Protein AF-A0A2E0QCN6-F1 (afdb_monomer_lite)

pLDDT: mean 72.95, std 20.48, range [31.2, 96.69]

Secondary structure (DSSP, 8-state):
-HHHHHHHHHHHHHHHHHHHHHHHHHHHHHHHHHHHHHHHHHHHHHHHHHHHHHHHHHHHHHHHHHHHHHHHHHHHHHHHHHHHHHHHHHHHHHHHHHHHHHHHHSS------PPPP----------------------THHHHHHHTTS----------TT----HHHHHHHHHHHHHTTS---S-TT--SHHHHHHHHHHHHHH-

Foldseek 3Di:
DVVVVVVVVVVVVVVVVVVVVVVVVVVVVVVVVVVVVVVVVVVVVVVVVVVVVVVVVVVVVVVVCVVVVVVVVVVVVVVVVVVVVVVVVVVVVVVVVVVVVVVVVPDDDPDDDDDDDDDDDDDDDDDDDDDDDDPPPPDPVVVVVVVVPPPPDDDDPDDPPPPPPDVVVVVVVVVCVVCVPPDDPDDPVDPDPVVVVVVVVVVVVVD

Sequence (207 aa):
MDILGLVIDVIIVVMLCWTIYVATKLSRNLEVFNKTKKDLSSLITQISTSVTKANDALTTFKSAVNESGGVLDKRISEAKMLSDELELIYQSSNRVADRLEKLTEGAPRPSSAPRRDANEATKKPETQKKTETKDSGKDVSWIKKKLGKASGGKEAVAGGLFSIRDPEFEQGLKESAENASDSWDGPEDIETDAERALYKALKKRTN

Radius of gyration: 44.9 Å; chains: 1; bounding box: 111×64×122 Å

Structure (mmCIF, N/CA/C/O backbone):
data_AF-A0A2E0QCN6-F1
#
_entry.id   AF-A0A2E0QCN6-F1
#
loop_
_atom_site.group_PDB
_atom_site.id
_atom_site.type_symbol
_atom_site.label_atom_id
_atom_site.label_alt_id
_atom_site.label_comp_id
_atom_site.label_asym_id
_atom_site.label_entity_id
_atom_site.label_seq_id
_atom_site.pdbx_PDB_ins_code
_atom_site.Cartn_x
_atom_site.Cartn_y
_atom_site.Cartn_z
_atom_site.occupancy
_atom_site.B_iso_or_equiv
_atom_site.auth_seq_id
_atom_site.auth_comp_id
_atom_site.auth_asym_id
_atom_site.auth_atom_id
_atom_site.pdbx_PDB_model_num
ATOM 1 N N . MET A 1 1 ? 40.247 -7.548 -63.818 1.00 63.94 1 MET A N 1
ATOM 2 C CA . MET A 1 1 ? 40.767 -7.482 -62.429 1.00 63.94 1 MET A CA 1
ATOM 3 C C . MET A 1 1 ? 39.811 -6.698 -61.518 1.00 63.94 1 MET A C 1
ATOM 5 O O . MET A 1 1 ? 39.989 -6.689 -60.309 1.00 63.94 1 MET A O 1
ATOM 9 N N . ASP A 1 2 ? 38.731 -6.151 -62.081 1.00 83.75 2 ASP A N 1
ATOM 10 C CA . ASP A 1 2 ? 37.817 -5.187 -61.453 1.00 83.75 2 ASP A CA 1
ATOM 11 C C . ASP A 1 2 ? 36.725 -5.845 -60.594 1.00 83.75 2 ASP A C 1
ATOM 13 O O . ASP A 1 2 ? 36.342 -5.314 -59.557 1.00 83.75 2 ASP A O 1
ATOM 17 N N . ILE A 1 3 ? 36.288 -7.058 -60.962 1.00 88.19 3 ILE A N 1
ATOM 18 C CA . ILE A 1 3 ? 35.320 -7.842 -60.174 1.00 88.19 3 ILE A CA 1
ATOM 19 C C . ILE A 1 3 ? 35.855 -8.191 -58.777 1.00 88.19 3 ILE A C 1
ATOM 21 O O . ILE A 1 3 ? 35.096 -8.178 -57.815 1.00 88.19 3 ILE A O 1
ATOM 25 N N . LEU A 1 4 ? 37.157 -8.470 -58.645 1.00 89.94 4 LEU A N 1
ATOM 26 C CA . LEU A 1 4 ? 37.777 -8.793 -57.353 1.00 89.94 4 LEU A CA 1
ATOM 27 C C . LEU A 1 4 ? 37.754 -7.589 -56.401 1.00 89.94 4 LEU A C 1
ATOM 29 O O . LEU A 1 4 ? 37.425 -7.751 -55.229 1.00 89.94 4 LEU A O 1
ATOM 33 N N . GLY A 1 5 ? 38.039 -6.385 -56.910 1.00 92.06 5 GLY A N 1
ATOM 34 C CA . GLY A 1 5 ? 37.954 -5.152 -56.124 1.00 92.06 5 GLY A CA 1
ATOM 35 C C . GLY A 1 5 ? 36.525 -4.847 -55.673 1.00 92.06 5 GLY A C 1
ATOM 36 O O . GLY A 1 5 ? 36.305 -4.535 -54.506 1.00 92.06 5 GLY A O 1
ATOM 37 N N . LEU A 1 6 ? 35.549 -5.029 -56.568 1.00 91.94 6 LEU A N 1
ATOM 38 C CA . LEU A 1 6 ? 34.137 -4.786 -56.264 1.00 91.94 6 LEU A CA 1
ATOM 39 C C . LEU A 1 6 ? 33.589 -5.756 -55.203 1.00 91.94 6 LEU A C 1
ATOM 41 O O . LEU A 1 6 ? 32.828 -5.349 -54.332 1.00 91.94 6 LEU A O 1
ATOM 45 N N . VAL A 1 7 ? 34.010 -7.025 -55.221 1.00 94.94 7 VAL A N 1
ATOM 46 C CA . VAL A 1 7 ? 33.611 -8.007 -54.196 1.00 94.94 7 VAL A CA 1
ATOM 47 C C . VAL A 1 7 ? 34.187 -7.662 -52.818 1.00 94.94 7 VAL A C 1
ATOM 49 O O . VAL A 1 7 ? 33.465 -7.759 -51.825 1.00 94.94 7 VAL A O 1
ATOM 52 N N . ILE A 1 8 ? 35.456 -7.238 -52.742 1.00 94.75 8 ILE A N 1
ATOM 53 C CA . ILE A 1 8 ? 36.070 -6.804 -51.476 1.00 94.75 8 ILE A CA 1
ATOM 54 C C . ILE A 1 8 ? 35.347 -5.574 -50.913 1.00 94.75 8 ILE A C 1
ATOM 56 O O . ILE A 1 8 ? 35.062 -5.538 -49.716 1.00 94.75 8 ILE A O 1
ATOM 60 N N . ASP A 1 9 ? 35.016 -4.600 -51.763 1.00 94.00 9 ASP A N 1
ATOM 61 C CA . ASP A 1 9 ? 34.327 -3.378 -51.338 1.00 94.00 9 ASP A CA 1
ATOM 62 C C . ASP A 1 9 ? 32.935 -3.690 -50.769 1.00 94.00 9 ASP A C 1
ATOM 64 O O . ASP A 1 9 ? 32.597 -3.277 -49.659 1.00 94.00 9 ASP A O 1
ATOM 68 N N . VAL A 1 10 ? 32.169 -4.550 -51.449 1.00 95.69 10 VAL A N 1
ATOM 69 C CA . VAL A 1 10 ? 30.866 -5.022 -50.951 1.00 95.69 10 VAL A CA 1
ATOM 70 C C . VAL A 1 10 ? 31.001 -5.711 -49.589 1.00 95.69 10 VAL A C 1
ATOM 72 O O . VAL A 1 10 ? 30.202 -5.455 -48.688 1.00 95.69 10 VAL A O 1
ATOM 75 N N . ILE A 1 11 ? 32.022 -6.550 -49.399 1.00 96.56 11 ILE A N 1
ATOM 76 C CA . ILE A 1 11 ? 32.281 -7.218 -48.114 1.00 96.56 11 ILE A CA 1
ATOM 77 C C . ILE A 1 11 ? 32.573 -6.214 -46.993 1.00 96.56 11 ILE A C 1
ATOM 79 O O . ILE A 1 11 ? 32.035 -6.357 -45.890 1.00 96.56 11 ILE A O 1
ATOM 83 N N . ILE A 1 12 ? 33.384 -5.188 -47.265 1.00 95.94 12 ILE A N 1
ATOM 84 C CA . ILE A 1 12 ? 33.727 -4.149 -46.286 1.00 95.94 12 ILE A CA 1
ATOM 85 C C . ILE A 1 12 ? 32.481 -3.341 -45.915 1.00 95.94 12 ILE A C 1
ATOM 87 O O . ILE A 1 12 ? 32.221 -3.127 -44.728 1.00 95.94 12 ILE A O 1
ATOM 91 N N . VAL A 1 13 ? 31.673 -2.952 -46.905 1.00 96.62 13 VAL A N 1
ATOM 92 C CA . VAL A 1 13 ? 30.411 -2.233 -46.684 1.00 96.62 13 VAL A CA 1
ATOM 93 C C . VAL A 1 13 ? 29.460 -3.056 -45.812 1.00 96.62 13 VAL A C 1
ATOM 95 O O . VAL A 1 13 ? 28.907 -2.532 -44.843 1.00 96.62 13 VAL A O 1
ATOM 98 N N . VAL A 1 14 ? 29.315 -4.356 -46.083 1.00 96.69 14 VAL A N 1
ATOM 99 C CA . VAL A 1 14 ? 28.456 -5.247 -45.283 1.00 96.69 14 VAL A CA 1
ATOM 100 C C . VAL A 1 14 ? 28.959 -5.369 -43.839 1.00 96.69 14 VAL A C 1
ATOM 102 O O . VAL A 1 14 ? 28.160 -5.239 -42.907 1.00 96.69 14 VAL A O 1
ATOM 105 N N . MET A 1 15 ? 30.266 -5.557 -43.622 1.00 94.69 15 MET A N 1
ATOM 106 C CA . MET A 1 15 ? 30.862 -5.598 -42.274 1.00 94.69 15 MET A CA 1
ATOM 107 C C . MET A 1 15 ? 30.662 -4.286 -41.502 1.00 94.69 15 MET A C 1
ATOM 109 O O . MET A 1 15 ? 30.402 -4.299 -40.292 1.00 94.69 15 MET A O 1
ATOM 113 N N . LEU A 1 16 ? 30.741 -3.146 -42.188 1.00 96.06 16 LEU A N 1
ATOM 114 C CA . LEU A 1 16 ? 30.521 -1.842 -41.573 1.00 96.06 16 LEU A CA 1
ATOM 115 C C . LEU A 1 16 ? 29.054 -1.662 -41.170 1.00 96.06 16 LEU A C 1
ATOM 117 O O . LEU A 1 16 ? 28.766 -1.293 -40.028 1.00 96.06 16 LEU A O 1
ATOM 121 N N . CYS A 1 17 ? 28.124 -1.995 -42.068 1.00 96.50 17 CYS A N 1
ATOM 122 C CA . CYS A 1 17 ? 26.693 -1.977 -41.776 1.00 96.50 17 CYS A CA 1
ATOM 123 C C . CYS A 1 17 ? 26.347 -2.880 -40.585 1.00 96.50 17 CYS A C 1
ATOM 125 O O . CYS A 1 17 ? 25.589 -2.464 -39.707 1.00 96.50 17 CYS A O 1
ATOM 127 N N . TRP A 1 18 ? 26.942 -4.075 -40.507 1.00 96.00 18 TRP A N 1
ATOM 128 C CA . TRP A 1 18 ? 26.760 -4.986 -39.375 1.00 96.00 18 TRP A CA 1
ATOM 129 C C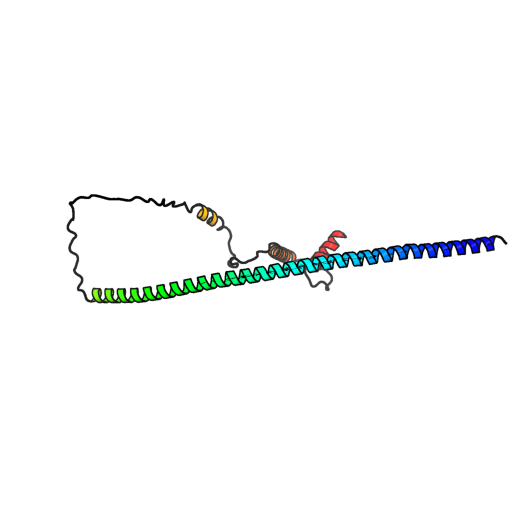 . TRP A 1 18 ? 27.198 -4.354 -38.047 1.00 96.00 18 TRP A C 1
ATOM 131 O O . TRP A 1 18 ? 26.480 -4.408 -37.047 1.00 96.00 18 TRP A O 1
ATOM 141 N N . THR A 1 19 ? 28.353 -3.691 -38.042 1.00 94.56 19 THR A N 1
ATOM 142 C CA . THR A 1 19 ? 28.904 -3.037 -36.847 1.00 94.56 19 THR A CA 1
ATOM 143 C C . THR A 1 19 ? 28.026 -1.873 -36.383 1.00 94.56 19 THR A C 1
ATOM 145 O O . THR A 1 19 ? 27.685 -1.775 -35.201 1.00 94.56 19 THR A O 1
ATOM 148 N N . ILE A 1 20 ? 27.595 -1.020 -37.317 1.00 93.81 20 ILE A N 1
ATOM 149 C CA . ILE A 1 20 ? 26.690 0.105 -37.035 1.00 93.81 20 ILE A CA 1
ATOM 150 C C . ILE A 1 20 ? 25.352 -0.405 -36.484 1.00 93.81 20 ILE A C 1
ATOM 152 O O . ILE A 1 20 ? 24.807 0.150 -35.524 1.00 93.81 20 ILE A O 1
ATOM 156 N N . TYR A 1 21 ? 24.831 -1.497 -37.047 1.00 94.75 21 TYR A N 1
ATOM 157 C CA . TYR A 1 21 ? 23.596 -2.115 -36.577 1.00 94.75 21 TYR A CA 1
ATOM 158 C C . TYR A 1 21 ? 23.697 -2.563 -35.109 1.00 94.75 21 TYR A C 1
ATOM 160 O O . TYR A 1 21 ? 22.817 -2.263 -34.299 1.00 94.75 21 TYR A O 1
ATOM 168 N N . VAL A 1 22 ? 24.793 -3.220 -34.721 1.00 89.44 22 VAL A N 1
ATOM 169 C CA . VAL A 1 22 ? 24.997 -3.649 -33.327 1.00 89.44 22 VAL A CA 1
ATOM 170 C C . VAL A 1 22 ? 25.169 -2.452 -32.386 1.00 89.44 22 VAL A C 1
ATOM 172 O O . VAL A 1 22 ? 24.564 -2.438 -31.311 1.00 89.44 22 VAL A O 1
ATOM 175 N N . ALA A 1 23 ? 25.916 -1.420 -32.793 1.00 89.25 23 ALA A N 1
ATOM 176 C CA . ALA A 1 23 ? 26.122 -0.212 -31.988 1.00 89.25 23 ALA A CA 1
ATOM 177 C C . ALA A 1 23 ? 24.800 0.514 -31.672 1.00 89.25 23 ALA A C 1
ATOM 179 O O . ALA A 1 23 ? 24.545 0.899 -30.527 1.00 89.25 23 ALA A O 1
ATOM 180 N N . THR A 1 24 ? 23.917 0.643 -32.666 1.00 87.06 24 THR A N 1
ATOM 181 C CA . THR A 1 24 ? 22.604 1.285 -32.483 1.00 87.06 24 THR A CA 1
ATOM 182 C C . THR A 1 24 ? 21.657 0.453 -31.612 1.00 87.06 24 THR A C 1
ATOM 184 O O . THR A 1 24 ? 20.952 1.008 -30.764 1.00 87.06 24 THR A O 1
ATOM 187 N N . LYS A 1 25 ? 21.666 -0.881 -31.747 1.00 84.75 25 LYS A N 1
ATOM 188 C CA . LYS A 1 25 ? 20.867 -1.789 -30.904 1.00 84.75 25 LYS A CA 1
ATOM 189 C C . LYS A 1 25 ? 21.321 -1.773 -29.442 1.00 84.75 25 LYS A C 1
ATOM 191 O O . LYS A 1 25 ? 20.486 -1.745 -28.539 1.00 84.75 25 LYS A O 1
ATOM 196 N N . LEU A 1 26 ? 22.631 -1.759 -29.198 1.00 81.38 26 LEU A N 1
ATOM 197 C CA . LEU A 1 26 ? 23.191 -1.776 -27.846 1.00 81.38 26 LEU A CA 1
ATOM 198 C C . LEU A 1 26 ? 22.888 -0.484 -27.076 1.00 81.38 26 LEU A C 1
ATOM 200 O O . LEU A 1 26 ? 22.520 -0.543 -25.903 1.00 81.38 26 LEU A O 1
ATOM 204 N N . SER A 1 27 ? 22.968 0.664 -27.755 1.00 80.50 27 SER A N 1
ATOM 205 C CA . SER A 1 27 ? 22.638 1.969 -27.167 1.00 80.50 27 SER A CA 1
ATOM 206 C C . SER A 1 27 ? 21.193 2.013 -26.643 1.00 80.50 27 SER A C 1
ATOM 208 O O . SER A 1 27 ? 20.941 2.435 -25.514 1.00 80.50 27 SER A O 1
ATOM 210 N N . ARG A 1 28 ? 20.242 1.448 -27.399 1.00 79.38 28 ARG A N 1
ATOM 211 C CA . ARG A 1 28 ? 18.834 1.350 -26.971 1.00 79.38 28 ARG A CA 1
ATOM 212 C C . ARG A 1 28 ? 18.633 0.408 -25.784 1.00 79.38 28 ARG A C 1
ATOM 214 O O . ARG A 1 28 ? 17.836 0.714 -24.902 1.00 79.38 28 ARG A O 1
ATOM 221 N N . ASN A 1 29 ? 19.359 -0.709 -25.728 1.00 79.31 29 ASN A N 1
ATOM 222 C CA . ASN A 1 29 ? 19.234 -1.670 -24.626 1.00 79.31 29 ASN A CA 1
ATOM 223 C C . ASN A 1 29 ? 19.672 -1.074 -23.279 1.00 79.31 29 ASN A C 1
ATOM 225 O O . ASN A 1 29 ? 19.034 -1.332 -22.257 1.00 79.31 29 ASN A O 1
ATOM 229 N N . LEU A 1 30 ? 20.719 -0.243 -23.274 1.00 72.31 30 LEU A N 1
ATOM 230 C CA . LEU A 1 30 ? 21.163 0.464 -22.069 1.00 72.31 30 LEU A CA 1
ATOM 231 C C . LEU A 1 30 ? 20.130 1.494 -21.595 1.00 72.31 30 LEU A C 1
ATOM 233 O O . LEU A 1 30 ? 19.899 1.635 -20.393 1.00 72.31 30 LEU A O 1
ATOM 237 N N . GLU A 1 31 ? 19.469 2.181 -22.526 1.00 77.31 31 GLU A N 1
ATOM 238 C CA . GLU A 1 31 ? 18.439 3.164 -22.193 1.00 77.31 31 GLU A CA 1
ATOM 239 C C . GLU A 1 31 ? 17.179 2.505 -21.611 1.00 77.31 31 GLU A C 1
ATOM 241 O O . GLU A 1 31 ? 16.642 2.975 -20.606 1.00 77.31 31 GLU A O 1
ATOM 246 N N . VAL A 1 32 ? 16.734 1.384 -22.189 1.00 77.81 32 VAL A N 1
ATOM 247 C CA . VAL A 1 32 ? 15.579 0.615 -21.693 1.00 77.81 32 VAL A CA 1
ATOM 248 C C . VAL A 1 32 ? 15.849 0.067 -20.294 1.00 77.81 32 VAL A C 1
ATOM 250 O O . VAL A 1 32 ? 15.022 0.238 -19.402 1.00 77.81 32 VAL A O 1
ATOM 253 N N . PHE A 1 33 ? 17.027 -0.512 -20.061 1.00 74.81 33 PHE A N 1
ATOM 254 C CA . PHE A 1 33 ? 17.379 -1.061 -18.751 1.00 74.81 33 PHE A CA 1
ATOM 255 C C . PHE A 1 33 ? 17.450 0.017 -17.657 1.00 74.81 33 PHE A C 1
ATOM 257 O O . PHE A 1 33 ? 16.994 -0.198 -16.530 1.00 74.81 33 PHE A O 1
ATOM 264 N N . ASN A 1 34 ? 17.958 1.207 -17.989 1.00 82.62 34 ASN A N 1
ATOM 265 C CA . ASN A 1 34 ? 17.959 2.344 -17.068 1.00 82.62 34 ASN A CA 1
ATOM 266 C C . ASN A 1 34 ? 16.544 2.868 -16.779 1.00 82.62 34 ASN A C 1
ATOM 268 O O . ASN A 1 34 ? 16.252 3.210 -15.632 1.00 82.62 34 ASN A O 1
ATOM 272 N N . LYS A 1 35 ? 15.650 2.888 -17.777 1.00 81.94 35 LYS A N 1
ATOM 273 C CA . LYS A 1 35 ? 14.232 3.238 -17.574 1.00 81.94 35 LYS A CA 1
ATOM 274 C C . LYS A 1 35 ? 13.550 2.256 -16.624 1.00 81.94 35 LYS A C 1
ATOM 276 O O . LYS A 1 35 ? 12.948 2.695 -15.650 1.00 81.94 35 LYS A O 1
ATOM 281 N N . THR A 1 36 ? 13.753 0.952 -16.807 1.00 79.94 36 THR A N 1
ATOM 282 C CA . THR A 1 36 ? 13.212 -0.074 -15.900 1.00 79.94 36 THR A CA 1
ATOM 283 C C . THR A 1 36 ? 13.715 0.097 -14.465 1.00 79.94 36 THR A C 1
ATOM 285 O O . THR A 1 36 ? 12.931 0.016 -13.524 1.00 79.94 36 THR A O 1
ATOM 288 N N . LYS A 1 37 ? 15.006 0.397 -14.268 1.00 84.12 37 LYS A N 1
ATOM 289 C CA . LYS A 1 37 ? 15.547 0.693 -12.928 1.00 84.12 37 LYS A CA 1
ATOM 290 C C . LYS A 1 37 ? 14.899 1.922 -12.290 1.00 84.12 37 LYS A C 1
ATOM 292 O O . LYS A 1 37 ? 14.623 1.911 -11.091 1.00 84.12 37 LYS A O 1
ATOM 297 N N . LYS A 1 38 ? 14.653 2.973 -13.076 1.00 89.06 38 LYS A N 1
ATOM 298 C CA . LYS A 1 38 ? 13.989 4.195 -12.607 1.00 89.06 38 LYS A CA 1
ATOM 299 C C . LYS A 1 38 ? 12.533 3.932 -12.212 1.00 89.06 38 LYS A C 1
ATOM 301 O O . LYS A 1 38 ? 12.109 4.394 -11.155 1.00 89.06 38 LYS A O 1
ATOM 306 N N . ASP A 1 39 ? 11.805 3.155 -13.006 1.00 86.44 39 ASP A N 1
ATOM 307 C CA . ASP A 1 39 ? 10.419 2.788 -12.702 1.00 86.44 39 ASP A CA 1
ATOM 308 C C . ASP A 1 39 ? 10.330 1.918 -11.444 1.00 86.44 39 ASP A C 1
ATOM 310 O O . ASP A 1 39 ? 9.521 2.198 -10.562 1.00 86.44 39 ASP A O 1
ATOM 314 N N . LEU A 1 40 ? 11.226 0.938 -11.283 1.00 88.88 40 LEU A N 1
ATOM 315 C CA . LEU A 1 40 ? 11.307 0.139 -10.055 1.00 88.88 40 LEU A CA 1
ATOM 316 C C . LEU A 1 40 ? 11.616 1.003 -8.827 1.00 88.88 40 LEU A C 1
ATOM 318 O O . LEU A 1 40 ? 10.968 0.853 -7.794 1.00 88.88 40 LEU A O 1
ATOM 322 N N . SER A 1 41 ? 12.555 1.947 -8.936 1.00 90.56 41 SER A N 1
ATOM 323 C CA . SER A 1 41 ? 12.836 2.913 -7.865 1.00 90.56 41 SER A CA 1
ATOM 324 C C . SER A 1 41 ? 11.594 3.732 -7.490 1.00 90.56 41 SER A C 1
ATOM 326 O O . SER A 1 41 ? 11.326 3.933 -6.301 1.00 90.56 41 SER A O 1
ATOM 328 N N . SER A 1 42 ? 10.804 4.160 -8.479 1.00 91.56 42 SER A N 1
ATOM 329 C CA . SER A 1 42 ? 9.549 4.877 -8.241 1.00 91.56 42 SER A CA 1
ATOM 330 C C . SER A 1 42 ? 8.525 4.001 -7.515 1.00 91.56 42 SER A C 1
ATOM 332 O O . SER A 1 42 ? 7.970 4.428 -6.502 1.00 91.56 42 SER A O 1
ATOM 334 N N . LEU A 1 43 ? 8.337 2.756 -7.960 1.00 94.06 43 LEU A N 1
ATOM 335 C CA . LEU A 1 43 ? 7.420 1.800 -7.334 1.00 94.06 43 LEU A CA 1
ATOM 336 C C . LEU A 1 43 ? 7.813 1.480 -5.889 1.00 94.06 43 LEU A C 1
ATOM 338 O O . LEU A 1 43 ? 6.955 1.513 -5.010 1.00 94.06 43 LEU A O 1
ATOM 342 N N . ILE A 1 44 ? 9.102 1.248 -5.614 1.00 93.56 44 ILE A N 1
ATOM 343 C CA . ILE A 1 44 ? 9.602 1.037 -4.245 1.00 93.56 44 ILE A CA 1
ATOM 344 C C . ILE A 1 44 ? 9.275 2.245 -3.362 1.00 93.56 44 ILE A C 1
ATOM 346 O O . ILE A 1 44 ? 8.838 2.083 -2.223 1.00 93.56 44 ILE A O 1
ATOM 350 N N . THR A 1 45 ? 9.440 3.458 -3.890 1.00 94.31 45 THR A N 1
ATOM 351 C CA . THR A 1 45 ? 9.160 4.692 -3.143 1.00 94.31 45 THR A CA 1
ATOM 352 C C . THR A 1 45 ? 7.665 4.826 -2.839 1.00 94.31 45 THR A C 1
ATOM 354 O O . THR A 1 45 ? 7.280 5.164 -1.716 1.00 94.31 45 THR A O 1
ATOM 357 N N . GLN A 1 46 ? 6.803 4.505 -3.807 1.00 94.19 46 GLN A N 1
ATOM 358 C CA . GLN A 1 46 ? 5.348 4.503 -3.628 1.00 94.19 46 GLN A CA 1
ATOM 359 C C . GLN A 1 46 ? 4.896 3.437 -2.625 1.00 94.19 46 GLN A C 1
ATOM 361 O O . GLN A 1 46 ? 4.056 3.723 -1.769 1.00 94.19 46 GLN A O 1
ATOM 366 N N . ILE A 1 47 ? 5.481 2.239 -2.680 1.00 93.31 47 ILE A N 1
ATOM 367 C CA . ILE A 1 47 ? 5.216 1.156 -1.728 1.00 93.31 47 ILE A CA 1
ATOM 368 C C . ILE A 1 47 ? 5.651 1.557 -0.328 1.00 93.31 47 ILE A C 1
ATOM 370 O O . ILE A 1 47 ? 4.845 1.462 0.589 1.00 93.31 47 ILE A O 1
ATOM 374 N N . SER A 1 48 ? 6.868 2.073 -0.158 1.00 94.12 48 SER A N 1
ATOM 375 C CA . SER A 1 48 ? 7.344 2.536 1.147 1.00 94.12 48 SER A CA 1
ATOM 376 C C . SER A 1 48 ? 6.409 3.602 1.717 1.00 94.12 48 SER A C 1
ATOM 378 O O . SER A 1 48 ? 5.971 3.488 2.857 1.00 94.12 48 SER A O 1
ATOM 380 N N . THR A 1 49 ? 5.994 4.566 0.893 1.00 94.25 49 THR A N 1
ATOM 381 C CA . THR A 1 49 ? 5.028 5.599 1.297 1.00 94.25 49 THR A CA 1
ATOM 382 C C . THR A 1 49 ? 3.676 5.000 1.697 1.00 94.25 49 THR A C 1
ATOM 384 O O . THR A 1 49 ? 3.072 5.426 2.680 1.00 94.25 49 THR A O 1
ATOM 387 N N . SER A 1 50 ? 3.188 4.010 0.950 1.00 91.94 50 SER A N 1
ATOM 388 C CA . SER A 1 50 ? 1.907 3.342 1.218 1.00 91.94 50 SER A CA 1
ATOM 389 C C . SER A 1 50 ? 1.961 2.493 2.487 1.00 91.94 50 SER A C 1
ATOM 391 O O . SER A 1 50 ? 1.018 2.510 3.270 1.00 91.94 50 SER A O 1
ATOM 393 N N . VAL A 1 51 ? 3.083 1.814 2.735 1.00 94.62 51 VAL A N 1
ATOM 394 C CA . VAL A 1 51 ? 3.331 1.042 3.958 1.00 94.62 51 VAL A CA 1
ATOM 395 C C . VAL A 1 51 ? 3.401 1.963 5.172 1.00 94.62 51 VAL A C 1
ATOM 397 O O . VAL A 1 51 ? 2.778 1.661 6.185 1.00 94.62 51 VAL A O 1
ATOM 400 N N . THR A 1 52 ? 4.078 3.110 5.074 1.00 94.94 52 THR A N 1
ATOM 401 C CA . THR A 1 52 ? 4.099 4.104 6.159 1.00 94.94 52 THR A CA 1
ATOM 402 C C . THR A 1 52 ? 2.689 4.595 6.478 1.00 94.94 52 THR A C 1
ATOM 404 O O . THR A 1 52 ? 2.276 4.548 7.632 1.00 94.94 52 THR A O 1
ATOM 407 N N . LYS A 1 53 ? 1.898 4.949 5.455 1.00 93.50 53 LYS A N 1
ATOM 408 C CA . LYS A 1 53 ? 0.486 5.332 5.638 1.00 93.50 53 LYS A CA 1
ATOM 409 C C . LYS A 1 53 ? -0.355 4.215 6.257 1.00 93.50 53 LYS A C 1
ATOM 411 O O . LYS A 1 53 ? -1.223 4.498 7.075 1.00 93.50 53 LYS A O 1
ATOM 416 N N . ALA A 1 54 ? -0.117 2.961 5.879 1.00 94.44 54 ALA A N 1
ATOM 417 C CA . ALA A 1 54 ? -0.808 1.815 6.463 1.00 94.44 54 ALA A CA 1
ATOM 418 C C . ALA A 1 54 ? -0.430 1.615 7.940 1.00 94.44 54 ALA A C 1
ATOM 420 O O . ALA A 1 54 ? -1.306 1.336 8.754 1.00 94.44 54 ALA A O 1
ATOM 421 N N . ASN A 1 55 ? 0.839 1.814 8.305 1.00 94.50 55 ASN A N 1
ATOM 422 C CA . ASN A 1 55 ? 1.279 1.802 9.702 1.00 94.50 55 ASN A CA 1
ATOM 423 C C . ASN A 1 55 ? 0.628 2.934 10.510 1.00 94.50 55 ASN A C 1
ATOM 425 O O . ASN A 1 55 ? 0.141 2.697 11.615 1.00 94.50 55 ASN A O 1
ATOM 429 N N . ASP A 1 56 ? 0.537 4.140 9.953 1.00 94.69 56 ASP A N 1
ATOM 430 C CA . ASP A 1 56 ? -0.157 5.262 10.596 1.00 94.69 56 ASP A CA 1
ATOM 431 C C . ASP A 1 56 ? -1.663 4.979 10.756 1.00 94.69 56 ASP A C 1
ATOM 433 O O . ASP A 1 56 ? -2.253 5.211 11.814 1.00 94.69 56 ASP A O 1
ATOM 437 N N . ALA A 1 57 ? -2.301 4.388 9.744 1.00 93.06 57 ALA A N 1
ATOM 438 C CA . ALA A 1 57 ? -3.690 3.942 9.831 1.00 93.06 57 ALA A CA 1
ATOM 439 C C . ALA A 1 57 ? -3.876 2.842 10.893 1.00 93.06 57 ALA A C 1
ATOM 441 O O . ALA A 1 57 ? -4.857 2.849 11.630 1.00 93.06 57 ALA A O 1
ATOM 442 N N . LEU A 1 58 ? -2.923 1.916 11.024 1.00 94.25 58 LEU A N 1
ATOM 443 C CA . LEU A 1 58 ? -2.979 0.852 12.024 1.00 94.25 58 LEU A CA 1
ATOM 444 C C . LEU A 1 58 ? -2.783 1.391 13.444 1.00 94.25 58 LEU A C 1
ATOM 446 O O . LEU A 1 58 ? -3.471 0.955 14.365 1.00 94.25 58 LEU A O 1
ATOM 450 N N . THR A 1 59 ? -1.870 2.344 13.638 1.00 95.19 59 THR A N 1
ATOM 451 C CA . THR A 1 59 ? -1.657 2.974 14.951 1.00 95.19 59 THR A CA 1
ATOM 452 C C . THR A 1 59 ? -2.874 3.791 15.372 1.00 95.19 59 THR A C 1
ATOM 454 O O . THR A 1 59 ? -3.334 3.652 16.504 1.00 95.19 59 THR A O 1
ATOM 457 N N . THR A 1 60 ? -3.458 4.571 14.460 1.00 92.88 60 THR A N 1
ATOM 458 C CA . THR A 1 60 ? -4.702 5.312 14.720 1.00 92.88 60 THR A CA 1
ATOM 459 C C . THR A 1 60 ? -5.885 4.379 14.963 1.00 92.88 60 THR A C 1
ATOM 461 O O . THR A 1 60 ? -6.625 4.588 15.922 1.00 92.88 60 THR A O 1
ATOM 464 N N . PHE A 1 61 ? -6.025 3.303 14.185 1.00 93.12 61 PHE A N 1
ATOM 465 C CA . PHE A 1 61 ? -7.041 2.274 14.407 1.00 93.12 61 PHE A CA 1
ATOM 466 C C . PHE A 1 61 ? -6.877 1.602 15.771 1.00 93.12 61 PHE A C 1
ATOM 468 O O . PHE A 1 61 ? -7.845 1.483 16.516 1.00 93.12 61 PHE A O 1
ATOM 475 N N . LYS A 1 62 ? -5.652 1.221 16.149 1.00 95.00 62 LYS A N 1
ATOM 476 C CA . LYS A 1 62 ? -5.372 0.620 17.458 1.00 95.00 62 LYS A CA 1
ATOM 477 C C . LYS A 1 62 ? -5.716 1.575 18.601 1.00 95.00 62 LYS A C 1
ATOM 479 O O . LYS A 1 62 ? -6.318 1.142 19.580 1.00 95.00 62 LYS A O 1
ATOM 484 N N . SER A 1 63 ? -5.378 2.856 18.473 1.00 92.12 63 SER A N 1
ATOM 485 C CA . SER A 1 63 ? -5.748 3.883 19.453 1.00 92.12 63 SER A CA 1
ATOM 486 C C . SER A 1 63 ? -7.265 4.055 19.546 1.00 92.12 63 SER A C 1
ATOM 488 O O . SER A 1 63 ? -7.808 4.025 20.646 1.00 92.12 63 SER A O 1
ATOM 490 N N . ALA A 1 64 ? -7.963 4.133 18.409 1.00 90.12 64 ALA A N 1
ATOM 491 C CA . ALA A 1 64 ? -9.420 4.249 18.361 1.00 90.12 64 ALA A CA 1
ATOM 492 C C . ALA A 1 64 ? -10.128 3.017 18.946 1.00 90.12 64 ALA A C 1
ATOM 494 O O . ALA A 1 64 ? -11.125 3.161 19.653 1.00 90.12 64 ALA A O 1
ATOM 495 N N . VAL A 1 65 ? -9.609 1.811 18.693 1.00 91.31 65 VAL A N 1
ATOM 496 C CA . VAL A 1 65 ? -10.106 0.559 19.285 1.00 91.31 65 VAL A CA 1
ATOM 497 C C . VAL A 1 65 ? -9.857 0.532 20.787 1.00 91.31 65 VAL A C 1
ATOM 499 O O . VAL A 1 65 ? -10.753 0.145 21.528 1.00 91.31 65 VAL A O 1
ATOM 502 N N . ASN A 1 66 ? -8.684 0.956 21.256 1.00 92.44 66 ASN A N 1
ATOM 503 C CA . ASN A 1 66 ? -8.385 0.988 22.686 1.00 92.44 66 ASN A CA 1
ATOM 504 C C . ASN A 1 66 ? -9.275 1.997 23.427 1.00 92.44 66 ASN A C 1
ATOM 506 O O . ASN A 1 66 ? -9.803 1.698 24.495 1.00 92.44 66 ASN A O 1
ATOM 510 N N . GLU A 1 67 ? -9.497 3.170 22.835 1.00 90.75 67 GLU A N 1
ATOM 511 C CA . GLU A 1 67 ? -10.389 4.186 23.390 1.00 90.75 67 GLU A CA 1
ATOM 512 C C . GLU A 1 67 ? -11.853 3.734 23.365 1.00 90.75 67 GLU A C 1
ATOM 514 O O . GLU A 1 67 ? -12.539 3.792 24.385 1.00 90.75 67 GLU A O 1
ATOM 519 N N . SER A 1 68 ? -12.317 3.182 22.241 1.00 85.44 68 SER A N 1
ATOM 520 C CA . SER A 1 68 ? -13.672 2.627 22.128 1.00 85.44 68 SER A CA 1
ATOM 521 C C . SER A 1 68 ? -13.883 1.442 23.071 1.00 85.44 68 SER A C 1
ATOM 523 O O . SER A 1 68 ? -14.946 1.326 23.675 1.00 85.44 68 SER A O 1
ATOM 525 N N . GLY A 1 69 ? -12.870 0.589 23.238 1.00 88.06 69 GLY A N 1
ATOM 526 C CA . GLY A 1 69 ? -12.872 -0.526 24.180 1.00 88.06 69 GLY A CA 1
ATOM 527 C C . GLY A 1 69 ? -12.983 -0.049 25.624 1.00 88.06 69 GLY A C 1
ATOM 528 O O . GLY A 1 69 ? -13.822 -0.557 26.361 1.00 88.06 69 GLY A O 1
ATOM 529 N N . GLY A 1 70 ? -12.226 0.984 26.008 1.00 88.12 70 GLY A N 1
ATOM 530 C CA . GLY A 1 70 ? -12.326 1.596 27.336 1.00 88.12 70 GLY A CA 1
ATOM 531 C C . GLY A 1 70 ? -13.689 2.245 27.600 1.00 88.12 70 GLY A C 1
ATOM 532 O O . GLY A 1 70 ? -14.252 2.093 28.684 1.00 88.12 70 GLY A O 1
ATOM 533 N N . VAL A 1 71 ? -14.267 2.927 26.604 1.00 87.81 71 VAL A N 1
ATOM 534 C CA . VAL A 1 71 ? -15.626 3.486 26.714 1.00 87.81 71 VAL A CA 1
ATOM 535 C C . VAL A 1 71 ? -16.660 2.372 26.860 1.00 87.81 71 VAL A C 1
ATOM 537 O O . VAL A 1 71 ? -17.550 2.479 27.704 1.00 87.81 71 VAL A O 1
ATOM 540 N N . LEU A 1 72 ? -16.552 1.302 26.072 1.00 88.38 72 LEU A N 1
ATOM 541 C CA . LEU A 1 72 ? -17.491 0.186 26.122 1.00 88.38 72 LEU A CA 1
ATOM 542 C C . LEU A 1 72 ? -17.399 -0.569 27.453 1.00 88.38 72 LEU A C 1
ATOM 544 O O . LEU A 1 72 ? -18.433 -0.859 28.046 1.00 88.38 72 LEU A O 1
ATOM 548 N N . ASP A 1 73 ? -16.190 -0.808 27.961 1.00 90.56 73 ASP A N 1
ATOM 549 C CA . ASP A 1 73 ? -15.963 -1.425 29.272 1.00 90.56 73 ASP A CA 1
ATOM 550 C C . ASP A 1 73 ? -16.579 -0.587 30.401 1.00 90.56 73 ASP A C 1
ATOM 552 O O . ASP A 1 73 ? -17.304 -1.105 31.252 1.00 90.56 73 ASP A O 1
ATOM 556 N N . LYS A 1 74 ? -16.426 0.742 30.337 1.00 91.31 74 LYS A N 1
ATOM 557 C CA . LYS A 1 74 ? -17.085 1.658 31.274 1.00 91.31 74 LYS A CA 1
ATOM 558 C C . LYS A 1 74 ? -18.611 1.558 31.202 1.00 91.31 74 LYS A C 1
ATOM 560 O O . LYS A 1 74 ? -19.261 1.506 32.242 1.00 91.31 74 LYS A O 1
ATOM 565 N N . ARG A 1 75 ? -19.191 1.489 29.998 1.00 90.12 75 ARG A N 1
ATOM 566 C CA . ARG A 1 75 ? -20.645 1.305 29.817 1.00 90.12 75 ARG A CA 1
ATOM 567 C C . ARG A 1 75 ? -21.129 -0.048 30.328 1.00 90.12 75 ARG A C 1
ATOM 569 O O . ARG A 1 75 ? -22.205 -0.116 30.912 1.00 90.12 75 ARG A O 1
ATOM 576 N N . ILE A 1 76 ? -20.350 -1.108 30.132 1.00 93.44 76 ILE A N 1
ATOM 577 C CA . ILE A 1 76 ? -20.650 -2.450 30.646 1.00 93.44 76 ILE A CA 1
ATOM 578 C C . ILE A 1 76 ? -20.603 -2.455 32.175 1.00 93.44 76 ILE A C 1
ATOM 580 O O . ILE A 1 76 ? -21.486 -3.028 32.808 1.00 93.44 76 ILE A O 1
ATOM 584 N N . SER A 1 77 ? -19.612 -1.791 32.769 1.00 92.69 77 SER A N 1
ATOM 585 C CA . SER A 1 77 ? -19.503 -1.620 34.219 1.00 92.69 77 SER A CA 1
ATOM 586 C C . SER A 1 77 ? -20.688 -0.833 34.790 1.00 92.69 77 SER A C 1
ATOM 588 O O . SER A 1 77 ? -21.327 -1.298 35.732 1.00 92.69 77 SER A O 1
ATOM 590 N N . GLU A 1 78 ? -21.060 0.294 34.168 1.00 91.62 78 GLU A N 1
ATOM 591 C CA . GLU A 1 78 ? -22.259 1.069 34.528 1.00 91.62 78 GLU A CA 1
ATOM 592 C C . GLU A 1 78 ? -23.531 0.209 34.435 1.00 91.62 78 GLU A C 1
ATOM 594 O O . GLU A 1 78 ? -24.331 0.183 35.367 1.00 91.62 78 GLU A O 1
ATOM 599 N N . ALA A 1 79 ? -23.704 -0.549 33.348 1.00 93.00 79 ALA A N 1
ATOM 600 C CA . ALA A 1 79 ? -24.855 -1.431 33.169 1.00 93.00 79 ALA A CA 1
ATOM 601 C C . ALA A 1 79 ? -24.908 -2.560 34.211 1.00 93.00 79 ALA A C 1
ATOM 603 O O . ALA A 1 79 ? -25.993 -2.885 34.693 1.00 93.00 79 ALA A O 1
ATOM 604 N N . LYS A 1 80 ? -23.760 -3.142 34.586 1.00 93.38 80 LYS A N 1
ATOM 605 C CA . LYS A 1 80 ? -23.676 -4.136 35.669 1.00 93.38 80 LYS A CA 1
ATOM 606 C C . LYS A 1 80 ? -24.055 -3.533 37.016 1.00 93.38 80 LYS A C 1
ATOM 608 O O . LYS A 1 80 ? -24.909 -4.093 37.685 1.00 93.38 80 LYS A O 1
ATOM 613 N N . MET A 1 81 ? -23.507 -2.368 37.357 1.00 94.12 81 MET A N 1
ATOM 614 C CA . MET A 1 81 ? -23.864 -1.633 38.578 1.00 94.12 81 MET A CA 1
ATOM 615 C C . MET A 1 81 ? -25.371 -1.372 38.670 1.00 94.12 81 MET A C 1
ATOM 617 O O . MET A 1 81 ? -25.987 -1.666 39.690 1.00 94.12 81 MET A O 1
ATOM 621 N N . LEU A 1 82 ? -25.982 -0.883 37.586 1.00 92.25 82 LEU A N 1
ATOM 622 C CA . LEU A 1 82 ? -27.432 -0.677 37.534 1.00 92.25 82 LEU A CA 1
ATOM 623 C C . LEU A 1 82 ? -28.208 -1.994 37.658 1.00 92.25 82 LEU A C 1
ATOM 625 O O . LEU A 1 82 ? -29.264 -2.020 38.282 1.00 92.25 82 LEU A O 1
ATOM 629 N N . SER A 1 83 ? -27.710 -3.079 37.063 1.00 92.94 83 SER A N 1
ATOM 630 C CA . SER A 1 83 ? -28.349 -4.398 37.152 1.00 92.94 83 SER A CA 1
ATOM 631 C C . SER A 1 83 ? -28.329 -4.933 38.586 1.00 92.94 83 SER A C 1
ATOM 633 O O . SER A 1 83 ? -29.363 -5.391 39.070 1.00 92.94 83 SER A O 1
ATOM 635 N N . ASP A 1 84 ? -27.198 -4.802 39.281 1.00 94.06 84 ASP A N 1
ATOM 636 C CA . ASP A 1 84 ? -27.049 -5.195 40.687 1.00 94.06 84 ASP A CA 1
ATOM 637 C C . ASP A 1 84 ? -27.972 -4.363 41.596 1.00 94.06 84 ASP A C 1
ATOM 639 O O . ASP A 1 84 ? -28.604 -4.887 42.517 1.00 94.06 84 ASP A O 1
ATOM 643 N N . GLU A 1 85 ? -28.108 -3.061 41.321 1.00 93.06 85 GLU A N 1
ATOM 644 C CA . GLU A 1 85 ? -29.030 -2.190 42.054 1.00 93.06 85 GLU A CA 1
ATOM 645 C C . GLU A 1 85 ? -30.498 -2.569 41.802 1.00 93.06 85 GLU A C 1
ATOM 647 O O . GLU A 1 85 ? -31.290 -2.633 42.747 1.00 93.06 85 GLU A O 1
ATOM 652 N N . LEU A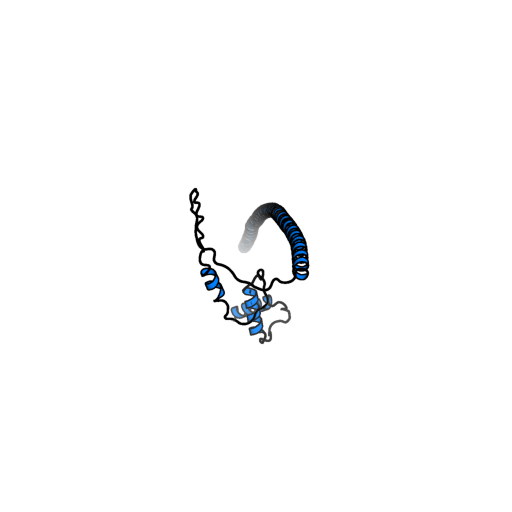 1 86 ? -30.867 -2.893 40.556 1.00 94.81 86 LEU A N 1
ATOM 653 C CA . LEU A 1 86 ? -32.202 -3.409 40.240 1.00 94.81 86 LEU A CA 1
ATOM 654 C C . LEU A 1 8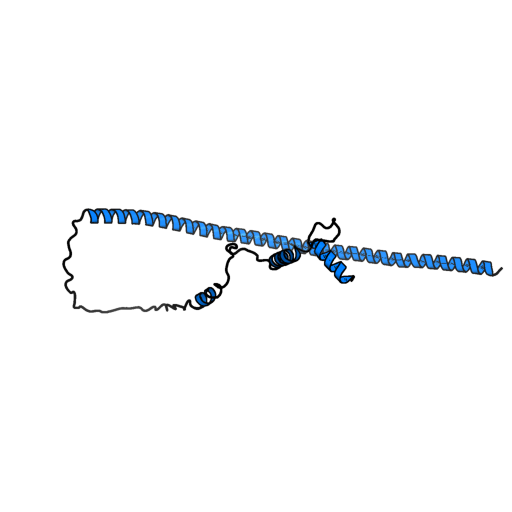6 ? -32.493 -4.726 40.970 1.00 94.81 86 LEU A C 1
ATOM 656 O O . LEU A 1 86 ? -33.607 -4.905 41.468 1.00 94.81 86 LEU A O 1
ATOM 660 N N . GLU A 1 87 ? -31.519 -5.633 41.067 1.00 94.19 87 GLU A N 1
ATOM 661 C CA . GLU A 1 87 ? -31.673 -6.888 41.810 1.00 94.19 87 GLU A CA 1
ATOM 662 C C . GLU A 1 87 ? -31.896 -6.630 43.308 1.00 94.19 87 GLU A C 1
ATOM 664 O O . GLU A 1 87 ? -32.783 -7.230 43.927 1.00 94.19 87 GLU A O 1
ATOM 669 N N . LEU A 1 88 ? -31.165 -5.676 43.888 1.00 93.75 88 LEU A N 1
ATOM 670 C CA . LEU A 1 88 ? -31.343 -5.269 45.282 1.00 93.75 88 LEU A CA 1
ATOM 671 C C . LEU A 1 88 ? -32.729 -4.653 45.524 1.00 93.75 88 LEU A C 1
ATOM 673 O O . LEU A 1 88 ? -33.402 -5.005 46.502 1.00 93.75 88 LEU A O 1
ATOM 677 N N . ILE A 1 89 ? -33.188 -3.773 44.627 1.00 92.44 89 ILE A N 1
ATOM 678 C CA . ILE A 1 89 ? -34.535 -3.190 44.693 1.00 92.44 89 ILE A CA 1
ATOM 679 C C . ILE A 1 89 ? -35.585 -4.297 44.601 1.00 92.44 89 ILE A C 1
ATOM 681 O O . ILE A 1 89 ? -36.507 -4.313 45.419 1.00 92.44 89 ILE A O 1
ATOM 685 N N . TYR A 1 90 ? -35.426 -5.254 43.685 1.00 92.81 90 TYR A N 1
ATOM 686 C CA . TYR A 1 90 ? -36.341 -6.384 43.534 1.00 92.81 90 TYR A CA 1
ATOM 687 C C . TYR A 1 90 ? -36.435 -7.221 44.815 1.00 92.81 90 TYR A C 1
ATOM 689 O O . TYR A 1 90 ? -37.536 -7.465 45.311 1.00 92.81 90 TYR A O 1
ATOM 697 N N . GLN A 1 91 ? -35.300 -7.580 45.424 1.00 92.62 91 GLN A N 1
ATOM 698 C CA . GLN A 1 91 ? -35.293 -8.310 46.697 1.00 92.62 91 GLN A CA 1
ATOM 699 C C . GLN A 1 91 ? -35.964 -7.516 47.827 1.00 92.62 91 GLN A C 1
ATOM 701 O O . GLN A 1 91 ? -36.696 -8.086 48.640 1.00 92.62 91 GLN A O 1
ATOM 706 N N . SER A 1 92 ? -35.736 -6.201 47.897 1.00 89.31 92 SER A N 1
ATOM 707 C CA . SER A 1 92 ? -36.374 -5.347 48.907 1.00 89.31 92 SER A CA 1
ATOM 708 C C . SER A 1 92 ? -37.887 -5.227 48.689 1.00 89.31 92 SER A C 1
ATOM 710 O O . SER A 1 92 ? -38.652 -5.300 49.650 1.00 89.31 92 SER A O 1
ATOM 712 N N . SER A 1 93 ? -38.319 -5.128 47.429 1.00 90.06 93 SER A N 1
ATOM 713 C CA . SER A 1 93 ? -39.723 -5.056 47.034 1.00 90.06 93 SER A CA 1
ATOM 714 C C . SER A 1 93 ? -40.447 -6.360 47.349 1.00 90.06 93 SER A C 1
ATOM 716 O O . SER A 1 93 ? -41.502 -6.314 47.980 1.00 90.06 93 SER A O 1
ATOM 718 N N . ASN A 1 94 ? -39.844 -7.513 47.034 1.00 91.81 94 ASN A N 1
ATOM 719 C CA . ASN A 1 94 ? -40.416 -8.814 47.373 1.00 91.81 94 ASN A CA 1
ATOM 720 C C . ASN A 1 94 ? -40.604 -8.958 48.886 1.00 91.81 94 ASN A C 1
ATOM 722 O O . ASN A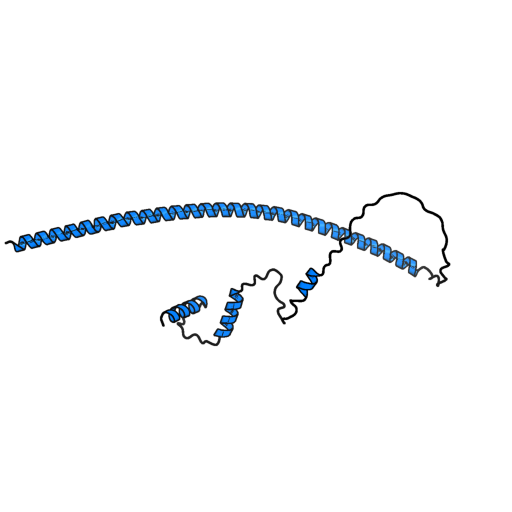 1 94 ? -41.683 -9.308 49.339 1.00 91.81 94 ASN A O 1
ATOM 726 N N . ARG A 1 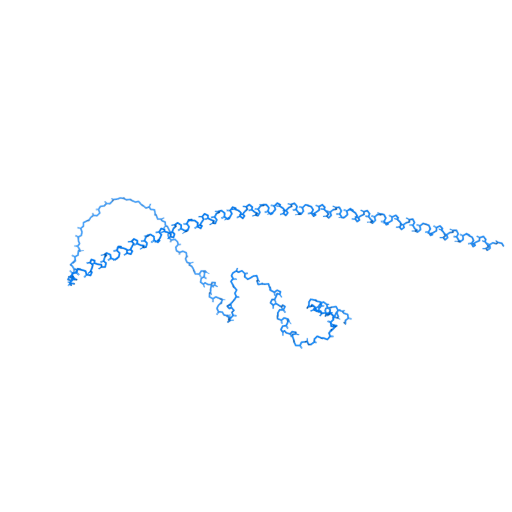95 ? -39.609 -8.563 49.694 1.00 90.12 95 ARG A N 1
ATOM 727 C CA . ARG A 1 95 ? -39.728 -8.586 51.165 1.00 90.12 95 ARG A CA 1
ATOM 728 C C . ARG A 1 95 ? -40.846 -7.687 51.696 1.00 90.12 95 ARG A C 1
ATOM 730 O O . ARG A 1 95 ? -41.427 -7.991 52.738 1.00 90.12 95 ARG A O 1
ATOM 737 N N . VAL A 1 96 ? -41.113 -6.554 51.045 1.00 87.88 96 VAL A N 1
ATOM 738 C CA . VAL A 1 96 ? -42.223 -5.658 51.409 1.00 87.88 96 VAL A CA 1
ATOM 739 C C . VAL A 1 96 ? -43.562 -6.271 50.995 1.00 87.88 96 VAL A C 1
ATOM 741 O O . VAL A 1 96 ? -44.496 -6.251 51.796 1.00 87.88 96 VAL A O 1
ATOM 744 N N . ALA A 1 97 ? -43.640 -6.864 49.802 1.00 91.31 97 ALA A N 1
ATOM 745 C CA . ALA A 1 97 ? -44.814 -7.586 49.323 1.00 91.31 97 ALA A CA 1
ATOM 746 C C . ALA A 1 97 ? -45.159 -8.780 50.230 1.00 91.31 97 ALA A C 1
ATOM 748 O O . ALA A 1 97 ? -46.293 -8.859 50.692 1.00 91.31 97 ALA A O 1
ATOM 749 N N . ASP A 1 98 ? -44.176 -9.607 50.603 1.00 89.62 98 ASP A N 1
ATOM 750 C CA . ASP A 1 98 ? -44.350 -10.749 51.516 1.00 89.62 98 ASP A CA 1
ATOM 751 C C . ASP A 1 98 ? -44.921 -10.303 52.876 1.00 89.62 98 ASP A C 1
ATOM 753 O O . ASP A 1 98 ? -45.752 -10.971 53.493 1.00 89.62 98 ASP A O 1
ATOM 757 N N . ARG A 1 99 ? -44.490 -9.135 53.375 1.00 87.12 99 ARG A N 1
ATOM 758 C CA . ARG A 1 99 ? -45.015 -8.558 54.625 1.00 87.12 99 ARG A CA 1
ATOM 759 C C . ARG A 1 99 ? -46.445 -8.047 54.466 1.00 87.12 99 ARG A C 1
ATOM 761 O O . ARG A 1 99 ? -47.245 -8.237 55.378 1.00 87.12 99 ARG A O 1
ATOM 768 N N . LEU A 1 100 ? -46.761 -7.401 53.344 1.00 86.44 100 LEU A N 1
ATOM 769 C CA . LEU A 1 100 ? -48.117 -6.952 53.009 1.00 86.44 100 LEU A CA 1
ATOM 770 C C . LEU A 1 100 ? -49.079 -8.134 52.865 1.00 86.44 100 LEU A C 1
ATOM 772 O O . LEU A 1 100 ? -50.173 -8.083 53.423 1.00 86.44 100 LEU A O 1
ATOM 776 N N . GLU A 1 101 ? -48.666 -9.204 52.186 1.00 84.06 101 GLU A N 1
ATOM 777 C CA . GLU A 1 101 ? -49.427 -10.452 52.073 1.00 84.06 101 GLU A CA 1
ATOM 778 C C . GLU A 1 101 ? -49.726 -11.019 53.460 1.00 84.06 101 GLU A C 1
ATOM 780 O O . GLU A 1 101 ? -50.889 -11.193 53.819 1.00 84.06 101 GLU A O 1
ATOM 785 N N . LYS A 1 102 ? -48.702 -11.152 54.308 1.00 86.25 102 LYS A N 1
ATOM 786 C CA . LYS A 1 102 ? -48.846 -11.696 55.665 1.00 86.25 102 LYS A CA 1
ATOM 787 C C . LYS A 1 102 ? -49.733 -10.845 56.585 1.00 86.25 102 LYS A C 1
ATOM 789 O O . LYS A 1 102 ? -50.452 -11.388 57.422 1.00 86.25 102 LYS A O 1
ATOM 794 N N . LEU A 1 103 ? -49.704 -9.517 56.443 1.00 84.75 103 LEU A N 1
ATOM 795 C CA . LEU A 1 103 ? -50.595 -8.602 57.174 1.00 84.75 103 LEU A CA 1
ATOM 796 C C . LEU A 1 103 ? -52.041 -8.672 56.666 1.00 84.75 103 LEU A C 1
ATOM 798 O O . LEU A 1 103 ? -52.970 -8.532 57.458 1.00 84.75 103 LEU A O 1
ATOM 802 N N . THR A 1 104 ? -52.236 -8.888 55.365 1.00 77.38 104 THR A N 1
ATOM 803 C CA . THR A 1 104 ? -53.567 -8.948 54.739 1.00 77.38 104 THR A CA 1
ATOM 804 C C . THR A 1 104 ? -54.230 -10.309 54.947 1.00 77.38 104 THR A C 1
ATOM 806 O O . THR A 1 104 ? -55.441 -10.373 55.130 1.00 77.38 104 THR A O 1
ATOM 809 N N . GLU A 1 105 ? -53.452 -11.391 54.975 1.00 74.06 105 GLU A N 1
ATOM 810 C CA . GLU A 1 105 ? -53.934 -12.747 55.259 1.00 74.06 105 GLU A CA 1
ATOM 811 C C . GLU A 1 105 ? -54.296 -12.934 56.743 1.00 74.06 105 GLU A C 1
ATOM 813 O O . GLU A 1 105 ? -55.227 -13.667 57.071 1.00 74.06 105 GLU A O 1
ATOM 818 N N . GLY A 1 106 ? -53.627 -12.206 57.646 1.00 63.50 106 GLY A N 1
ATOM 819 C CA . GLY A 1 106 ? -53.960 -12.165 59.075 1.00 63.50 106 GLY A CA 1
ATOM 820 C C . GLY A 1 106 ? -55.061 -11.167 59.465 1.00 63.50 106 GLY A C 1
ATOM 821 O O . GLY A 1 106 ? -55.549 -11.218 60.595 1.00 63.50 106 GLY A O 1
ATOM 822 N N . ALA A 1 107 ? -55.464 -10.258 58.572 1.00 57.94 107 ALA A N 1
ATOM 823 C CA . ALA A 1 107 ? -56.515 -9.278 58.839 1.00 57.94 107 ALA A CA 1
ATOM 824 C C . ALA A 1 107 ? -57.892 -9.827 58.410 1.00 57.94 107 ALA A C 1
ATOM 826 O O . ALA A 1 107 ? -58.081 -10.158 57.236 1.00 57.94 107 ALA A O 1
ATOM 827 N N . PRO A 1 108 ? -58.901 -9.886 59.302 1.00 51.81 108 PRO A N 1
ATOM 828 C CA . PRO A 1 108 ? -60.259 -10.227 58.898 1.00 51.81 108 PRO A CA 1
ATOM 829 C C . PRO A 1 108 ? -60.739 -9.164 57.909 1.00 51.81 108 PRO A C 1
ATOM 831 O O . PRO A 1 108 ? -60.789 -7.984 58.254 1.00 51.81 108 PRO A O 1
ATOM 834 N N . ARG A 1 109 ? -61.072 -9.570 56.679 1.00 54.91 109 ARG A N 1
ATOM 835 C CA . ARG A 1 109 ? -61.629 -8.689 55.642 1.00 54.91 109 ARG A CA 1
ATOM 836 C C . ARG A 1 109 ? -62.796 -7.873 56.227 1.00 54.91 109 ARG A C 1
ATOM 838 O O . ARG A 1 109 ? -63.830 -8.478 56.520 1.00 54.91 109 ARG A O 1
ATOM 845 N N . PRO A 1 110 ? -62.712 -6.535 56.364 1.00 51.47 110 PRO A N 1
ATOM 846 C CA . PRO A 1 110 ? -63.907 -5.751 56.617 1.00 51.47 110 PRO A CA 1
ATOM 847 C C . PRO A 1 110 ? -64.730 -5.768 55.328 1.00 51.47 110 PRO A C 1
ATOM 849 O O . PRO A 1 110 ? -64.315 -5.239 54.294 1.00 51.47 110 PRO A O 1
ATOM 852 N N . SER A 1 111 ? -65.881 -6.440 55.364 1.00 47.38 111 SER A N 1
ATOM 853 C CA . SER A 1 111 ? -66.826 -6.410 54.256 1.00 47.38 111 SER A CA 1
ATOM 854 C C . SER A 1 111 ? -67.266 -4.968 54.016 1.00 47.38 111 SER A C 1
ATOM 856 O O . SER A 1 111 ? -67.757 -4.306 54.927 1.00 47.38 111 SER A O 1
ATOM 858 N N . SER A 1 112 ? -67.076 -4.516 52.780 1.00 59.06 112 SER A N 1
ATOM 859 C CA . SER A 1 112 ? -67.882 -3.523 52.066 1.00 59.06 112 SER A CA 1
ATOM 860 C C . SER A 1 112 ? -68.961 -2.786 52.880 1.00 59.06 112 SER A C 1
ATOM 862 O O . SER A 1 112 ? -70.024 -3.341 53.158 1.00 59.06 112 SER A O 1
ATOM 864 N N . ALA A 1 113 ? -68.736 -1.497 53.137 1.00 52.88 113 ALA A N 1
ATOM 865 C CA . ALA A 1 113 ? -69.783 -0.515 53.426 1.00 52.88 113 ALA A CA 1
ATOM 866 C C . ALA A 1 113 ? -69.323 0.890 52.971 1.00 52.88 113 ALA A C 1
ATOM 868 O O . ALA A 1 113 ? -68.120 1.124 52.844 1.00 52.88 113 ALA A O 1
ATOM 869 N N . PRO A 1 114 ? -70.254 1.795 52.619 1.00 50.06 114 PRO A N 1
ATOM 870 C CA . PRO A 1 114 ? -70.199 2.532 51.360 1.00 50.06 114 PRO A CA 1
ATOM 871 C C . PRO A 1 114 ? -69.555 3.919 51.463 1.00 50.06 114 PRO A C 1
ATOM 873 O O . PRO A 1 114 ? -69.595 4.576 52.503 1.00 50.06 114 PRO A O 1
ATOM 876 N N . ARG A 1 115 ? -69.012 4.379 50.326 1.00 51.78 115 ARG A N 1
ATOM 877 C CA . ARG A 1 115 ? -68.587 5.766 50.092 1.00 51.78 115 ARG A CA 1
ATOM 878 C C . ARG A 1 115 ? -69.724 6.717 50.473 1.00 51.78 115 ARG A C 1
ATOM 880 O O . ARG A 1 115 ? -70.786 6.668 49.860 1.00 51.78 115 ARG A O 1
ATOM 887 N N . ARG A 1 116 ? -69.477 7.572 51.465 1.00 44.47 116 ARG A N 1
ATOM 888 C CA . ARG A 1 116 ? -70.257 8.787 51.700 1.00 44.47 116 ARG A CA 1
ATOM 889 C C . ARG A 1 116 ? -69.549 9.953 51.034 1.00 44.47 116 ARG A C 1
ATOM 891 O O . ARG A 1 116 ? -68.325 10.069 51.097 1.00 44.47 116 ARG A O 1
ATOM 898 N N . ASP A 1 117 ? -70.365 10.746 50.369 1.00 45.00 117 ASP A N 1
ATOM 899 C CA . ASP A 1 117 ? -70.039 11.917 49.579 1.00 45.00 117 ASP A CA 1
ATOM 900 C C . ASP A 1 117 ? -69.161 12.917 50.335 1.00 45.00 117 ASP A C 1
ATOM 902 O O . ASP A 1 117 ? -69.464 13.319 51.457 1.00 45.00 117 ASP A O 1
ATOM 906 N N . ALA A 1 118 ? -68.086 13.350 49.682 1.00 40.34 118 ALA A N 1
ATOM 907 C CA . ALA A 1 118 ? -67.330 14.530 50.065 1.00 40.34 118 ALA A CA 1
ATOM 908 C C . ALA A 1 118 ? -67.505 15.564 48.951 1.00 40.34 118 ALA A C 1
ATOM 910 O O . ALA A 1 118 ? -66.730 15.605 47.995 1.00 40.34 118 ALA A O 1
ATOM 911 N N . ASN A 1 119 ? -68.559 16.370 49.070 1.00 43.16 119 ASN A N 1
ATOM 912 C CA . ASN A 1 119 ? -68.649 17.645 48.381 1.00 43.16 119 ASN A CA 1
ATOM 913 C C . ASN A 1 119 ? -68.520 18.774 49.410 1.00 43.16 119 ASN A C 1
ATOM 915 O O . ASN A 1 119 ? -69.093 18.705 50.493 1.00 43.16 119 ASN A O 1
ATOM 919 N N . GLU A 1 120 ? -67.817 19.814 48.971 1.00 38.50 120 GLU A N 1
ATOM 920 C CA . GLU A 1 120 ? -67.903 21.202 49.422 1.00 38.50 120 GLU A CA 1
ATOM 921 C C . GLU A 1 120 ? -66.775 21.768 50.310 1.00 38.50 120 GLU A C 1
ATOM 923 O O . GLU A 1 120 ? -66.829 21.841 51.530 1.00 38.50 120 GLU A O 1
ATOM 928 N N . ALA A 1 121 ? -65.779 22.272 49.569 1.00 40.31 121 ALA A N 1
ATOM 929 C CA . ALA A 1 121 ? -65.198 23.613 49.657 1.00 40.31 121 ALA A CA 1
ATOM 930 C C . ALA A 1 121 ? -64.316 23.996 50.858 1.00 40.31 121 ALA A C 1
ATOM 932 O O . ALA A 1 121 ? -64.777 24.198 51.973 1.00 40.31 121 ALA A O 1
ATOM 933 N N . THR A 1 122 ? -63.067 24.372 50.552 1.00 39.34 122 THR A N 1
ATOM 934 C CA . THR A 1 122 ? -62.582 25.744 50.814 1.00 39.34 122 THR A CA 1
ATOM 935 C C . THR A 1 122 ? -61.271 26.064 50.071 1.00 39.34 122 THR A C 1
ATOM 937 O O . THR A 1 122 ? -60.214 25.521 50.347 1.00 39.34 122 THR A O 1
ATOM 940 N N . LYS A 1 123 ? -61.400 26.987 49.108 1.00 41.03 123 LYS A N 1
ATOM 941 C CA . LYS A 1 123 ? -60.535 28.148 48.805 1.00 41.03 123 LYS A CA 1
ATOM 942 C C . LYS A 1 123 ? -59.000 27.979 48.656 1.00 41.03 123 LYS A C 1
ATOM 944 O O . LYS A 1 123 ? -58.256 27.873 49.620 1.00 41.03 123 LYS A O 1
ATOM 949 N N . LYS A 1 124 ? -58.561 28.183 47.401 1.00 40.81 124 LYS A N 1
ATOM 950 C CA . LYS A 1 124 ? -57.292 28.817 46.940 1.00 40.81 124 LYS A CA 1
ATOM 951 C C . LYS A 1 124 ? -57.010 30.157 47.681 1.00 40.81 124 LYS A C 1
ATOM 953 O O . LYS A 1 124 ? -58.000 30.744 48.130 1.00 40.81 124 LYS A O 1
ATOM 958 N N . PRO A 1 125 ? -55.771 30.727 47.713 1.00 44.97 125 PRO A N 1
ATOM 959 C CA . PRO A 1 125 ? -54.956 31.000 46.509 1.00 44.97 125 PRO A CA 1
ATOM 960 C C . PRO A 1 125 ? -53.405 30.902 46.622 1.00 44.97 125 PRO A C 1
ATOM 962 O O . PRO A 1 125 ? -52.847 30.865 47.707 1.00 44.97 125 PRO A O 1
ATOM 965 N N . GLU A 1 126 ? -52.766 30.963 45.433 1.00 38.22 126 GLU A N 1
ATOM 966 C CA . GLU A 1 126 ? -51.449 31.594 45.131 1.00 38.22 126 GLU A CA 1
ATOM 967 C C . GLU A 1 126 ? -50.151 30.875 45.598 1.00 38.22 126 GLU A C 1
ATOM 969 O O . GLU A 1 126 ? -50.033 30.481 46.742 1.00 38.22 126 GLU A O 1
ATOM 974 N N . THR A 1 127 ? -49.100 30.608 44.793 1.00 31.33 127 THR A N 1
ATOM 975 C CA . THR A 1 127 ? -48.461 31.409 43.726 1.00 31.33 127 THR A CA 1
ATOM 976 C C . THR A 1 127 ? -47.383 30.599 42.956 1.00 31.33 127 THR A C 1
ATOM 978 O O . THR A 1 127 ? -46.543 29.977 43.591 1.00 31.33 127 THR A O 1
ATOM 981 N N . GLN A 1 128 ? -47.389 30.711 41.607 1.00 42.25 128 GLN A N 1
ATOM 982 C CA . GLN A 1 128 ? -46.283 30.580 40.608 1.00 42.25 128 GLN A CA 1
ATOM 983 C C . GLN A 1 128 ? -45.516 29.226 40.511 1.00 42.25 128 GLN A C 1
ATOM 985 O O . GLN A 1 128 ? -45.298 28.544 41.492 1.00 42.25 128 GLN A O 1
ATOM 990 N N . LYS A 1 129 ? -45.039 28.718 39.363 1.00 35.81 129 LYS A N 1
ATOM 991 C CA . LYS A 1 129 ? -44.513 29.352 38.146 1.00 35.81 129 LYS A CA 1
ATOM 992 C C . LYS A 1 129 ? -44.490 28.342 36.979 1.00 35.81 129 LYS A C 1
ATOM 994 O O . LYS A 1 129 ? -44.095 27.193 37.127 1.00 35.81 129 LYS A O 1
ATOM 999 N N . LYS A 1 130 ? -44.870 28.843 35.809 1.00 35.97 130 LYS A N 1
ATOM 1000 C CA . LYS A 1 130 ? -44.806 28.258 34.464 1.00 35.97 130 LYS A CA 1
ATOM 1001 C C . LYS A 1 130 ? -43.380 27.835 34.065 1.00 35.97 130 LYS A C 1
ATOM 1003 O O . LYS A 1 130 ? -42.498 28.687 34.065 1.00 35.97 130 LYS A O 1
ATOM 1008 N N . THR A 1 131 ? -43.199 26.585 33.625 1.00 31.33 131 THR A N 1
ATOM 1009 C CA . THR A 1 131 ? -42.336 26.252 32.473 1.00 31.33 131 THR A CA 1
ATOM 1010 C C . THR A 1 131 ? -42.973 25.087 31.720 1.00 31.33 131 THR A C 1
ATOM 1012 O O . THR A 1 131 ? -42.930 23.941 32.150 1.00 31.33 131 THR A O 1
ATOM 1015 N N . GLU A 1 132 ? -43.636 25.422 30.621 1.00 37.16 132 GLU A N 1
ATOM 1016 C CA . GLU A 1 132 ? -44.175 24.486 29.642 1.00 37.16 132 GLU A CA 1
ATOM 1017 C C . GLU A 1 132 ? -43.006 23.913 28.829 1.00 37.16 132 GLU A C 1
ATOM 1019 O O . GLU A 1 132 ? -42.416 24.617 28.008 1.00 37.16 132 GLU A O 1
ATOM 1024 N N . THR A 1 133 ? -42.666 22.640 29.019 1.00 32.12 133 THR A N 1
ATOM 1025 C CA . THR A 1 133 ? -41.945 21.867 28.002 1.00 32.12 133 THR A CA 1
ATOM 1026 C C . THR A 1 133 ? -42.968 21.156 27.133 1.00 32.12 133 THR A C 1
ATOM 1028 O O . THR A 1 133 ? -43.577 20.158 27.496 1.00 32.12 133 THR A O 1
ATOM 1031 N N . LYS A 1 134 ? -43.158 21.766 25.968 1.00 33.53 134 LYS A N 1
ATOM 1032 C CA . LYS A 1 134 ? -43.814 21.282 24.759 1.00 33.53 134 LYS A CA 1
ATOM 1033 C C . LYS A 1 134 ? -43.539 19.789 24.519 1.00 33.53 134 LYS A C 1
ATOM 1035 O O . LYS A 1 134 ? -42.504 19.430 23.962 1.00 33.53 134 LYS A O 1
ATOM 1040 N N . ASP A 1 135 ? -44.491 18.946 24.907 1.00 36.38 135 ASP A N 1
ATOM 1041 C CA . ASP A 1 135 ? -44.610 17.565 24.450 1.00 36.38 135 ASP A CA 1
ATOM 1042 C C . ASP A 1 135 ? -44.956 17.586 22.956 1.00 36.38 135 ASP A C 1
ATOM 1044 O O . ASP A 1 135 ? -46.110 17.702 22.540 1.00 36.38 135 ASP A O 1
ATOM 1048 N N . SER A 1 136 ? -43.920 17.586 22.116 1.00 36.78 136 SER A N 1
ATOM 1049 C CA . SER A 1 136 ? -44.078 17.254 20.710 1.00 36.78 136 SER A CA 1
ATOM 1050 C C . SER A 1 136 ? -44.089 15.734 20.589 1.00 36.78 136 SER A C 1
ATOM 1052 O O . SER A 1 136 ? -43.069 15.128 20.246 1.00 36.78 136 SER A O 1
ATOM 1054 N N . GLY A 1 137 ? -45.254 15.137 20.831 1.00 42.19 137 GLY A N 1
ATOM 1055 C CA . GLY A 1 137 ? -45.608 13.814 20.333 1.00 42.19 137 GLY A CA 1
ATOM 1056 C C . GLY A 1 137 ? -45.576 13.826 18.806 1.00 42.19 137 GLY A C 1
ATOM 1057 O O . GLY A 1 137 ? -46.599 13.963 18.139 1.00 42.19 137 GLY A O 1
ATOM 1058 N N . LYS A 1 138 ? -44.369 13.761 18.236 1.00 48.22 138 LYS A N 1
ATOM 1059 C CA . LYS A 1 138 ? -44.137 13.603 16.803 1.00 48.22 138 LYS A CA 1
ATOM 1060 C C . LYS A 1 138 ? -44.501 12.174 16.433 1.00 48.22 138 LYS A C 1
ATOM 1062 O O . LYS A 1 138 ? -43.701 11.256 16.572 1.00 48.22 138 LYS A O 1
ATOM 1067 N N . ASP A 1 139 ? -45.747 12.041 16.007 1.00 52.31 139 ASP A N 1
ATOM 1068 C CA . ASP A 1 139 ? -46.223 11.179 14.933 1.00 52.31 139 ASP A CA 1
ATOM 1069 C C . ASP A 1 139 ? -45.173 10.178 14.400 1.00 52.31 139 ASP A C 1
ATOM 1071 O O . ASP A 1 139 ? -44.317 10.480 13.565 1.00 52.31 139 ASP A O 1
ATOM 1075 N N . VAL A 1 140 ? -45.250 8.947 14.906 1.00 56.59 140 VAL A N 1
ATOM 1076 C CA . VAL A 1 140 ? -44.391 7.819 14.511 1.00 56.59 140 VAL A CA 1
ATOM 1077 C C . VAL A 1 140 ? -44.913 7.161 13.211 1.00 56.59 140 VAL A C 1
ATOM 1079 O O . VAL A 1 140 ? -44.580 6.016 12.892 1.00 56.59 140 VAL A O 1
ATOM 1082 N N . SER A 1 141 ? -45.741 7.852 12.408 1.00 56.16 141 SER A N 1
ATOM 1083 C CA . SER A 1 141 ? -46.358 7.245 11.214 1.00 56.16 141 SER A CA 1
ATOM 1084 C C . SER A 1 141 ? -45.359 6.953 10.091 1.00 56.16 141 SER A C 1
ATOM 1086 O O . SER A 1 141 ? -45.570 6.020 9.310 1.00 56.16 141 SER A O 1
ATOM 1088 N N . TRP A 1 142 ? -44.227 7.663 10.035 1.00 55.81 142 TRP A N 1
ATOM 1089 C CA . TRP A 1 142 ? -43.203 7.430 9.010 1.00 55.81 142 TRP A CA 1
ATOM 1090 C C . TRP A 1 142 ? -42.481 6.082 9.182 1.00 55.81 142 TRP A C 1
ATOM 1092 O O . TRP A 1 142 ? -42.060 5.481 8.191 1.00 55.81 142 TRP A O 1
ATOM 1102 N N . ILE A 1 143 ? -42.404 5.567 10.416 1.00 63.56 143 ILE A N 1
ATOM 1103 C CA . ILE A 1 143 ? -41.800 4.261 10.723 1.00 63.56 143 ILE A CA 1
ATOM 1104 C C . ILE A 1 143 ? -42.757 3.134 10.319 1.00 63.56 143 ILE A C 1
ATOM 1106 O O . ILE A 1 143 ? -42.355 2.166 9.671 1.00 63.56 143 ILE A O 1
ATOM 1110 N N . LYS A 1 144 ? -44.058 3.296 10.593 1.00 57.41 144 LYS A N 1
ATOM 1111 C CA . LYS A 1 144 ? -45.077 2.296 10.235 1.00 57.41 144 LYS A CA 1
ATOM 1112 C C . LYS A 1 144 ? -45.231 2.142 8.717 1.00 57.41 144 LYS A C 1
ATOM 1114 O O . LYS A 1 144 ? -45.427 1.033 8.223 1.00 57.41 144 LYS A O 1
ATOM 1119 N N . LYS A 1 145 ? -45.057 3.235 7.962 1.00 56.91 145 LYS A N 1
ATOM 1120 C CA . LYS A 1 145 ? -45.139 3.233 6.491 1.00 56.91 145 LYS A CA 1
ATOM 1121 C C . LYS A 1 145 ? -43.980 2.488 5.814 1.00 56.91 145 LYS A C 1
ATOM 1123 O O . LYS A 1 145 ? -44.163 1.985 4.707 1.00 56.91 145 LYS A O 1
ATOM 1128 N N . LYS A 1 146 ? -42.817 2.373 6.468 1.00 54.50 146 LYS A N 1
ATOM 1129 C CA . LYS A 1 146 ? -41.679 1.588 5.954 1.00 54.50 146 LYS A CA 1
ATOM 1130 C C . LYS A 1 146 ? -41.741 0.102 6.314 1.00 54.50 146 LYS A C 1
ATOM 1132 O O . LYS A 1 146 ? -41.179 -0.696 5.575 1.00 54.50 146 LYS A O 1
ATOM 1137 N N . LEU A 1 147 ? -42.458 -0.278 7.373 1.00 52.69 147 LEU A N 1
ATOM 1138 C CA . LEU A 1 147 ? -42.543 -1.680 7.801 1.00 52.69 147 LEU A CA 1
ATOM 1139 C C . LEU A 1 147 ? -43.647 -2.476 7.073 1.00 52.69 147 LEU A C 1
ATOM 1141 O O . LEU A 1 147 ? -43.523 -3.681 6.891 1.00 52.69 147 LEU A O 1
ATOM 1145 N N . GLY A 1 148 ? -44.696 -1.807 6.579 1.00 39.88 148 GLY A N 1
ATOM 1146 C CA . GLY A 1 148 ? -45.812 -2.460 5.876 1.00 39.88 148 GLY A CA 1
ATOM 1147 C C . GLY A 1 148 ? -45.549 -2.868 4.418 1.00 39.88 148 GLY A C 1
ATOM 1148 O O . GLY A 1 148 ? -46.386 -3.540 3.825 1.00 39.88 148 GLY A O 1
ATOM 1149 N N . LYS A 1 149 ? -44.412 -2.481 3.818 1.00 43.28 149 LYS A N 1
ATOM 1150 C CA . LYS A 1 149 ? -44.110 -2.738 2.391 1.00 43.28 149 LYS A CA 1
ATOM 1151 C C . LYS A 1 149 ? -43.077 -3.851 2.156 1.00 43.28 149 LYS A C 1
ATOM 1153 O O . LYS A 1 149 ? -42.591 -3.998 1.041 1.00 43.28 149 LYS A O 1
ATOM 1158 N N . ALA A 1 150 ? -42.764 -4.632 3.192 1.00 44.97 150 ALA A N 1
ATOM 1159 C CA . ALA A 1 150 ? -41.832 -5.763 3.136 1.00 44.97 150 ALA A CA 1
ATOM 1160 C C . ALA A 1 150 ? -42.480 -7.111 3.526 1.00 44.97 150 ALA A C 1
ATOM 1162 O O . ALA A 1 150 ? -41.779 -8.082 3.771 1.00 44.97 150 ALA A O 1
ATOM 1163 N N . SER A 1 151 ? -43.816 -7.191 3.577 1.00 34.03 151 SER A N 1
ATOM 1164 C CA . SER A 1 151 ? -44.563 -8.415 3.932 1.00 34.03 151 SER A CA 1
ATOM 1165 C C . SER A 1 151 ? -45.149 -9.134 2.703 1.00 34.03 151 SER A C 1
ATOM 1167 O O . SER A 1 151 ? -46.250 -9.681 2.749 1.00 34.03 151 SER A O 1
ATOM 1169 N N . GLY A 1 152 ? -44.434 -9.113 1.579 1.00 37.00 152 GLY A N 1
ATOM 1170 C CA . GLY A 1 152 ? -44.847 -9.773 0.340 1.00 37.00 152 GLY A CA 1
ATOM 1171 C C . GLY A 1 152 ? -43.707 -10.582 -0.257 1.00 37.00 152 GLY A C 1
ATOM 1172 O O . GLY A 1 152 ? -43.135 -10.177 -1.259 1.00 37.00 152 GLY A O 1
ATOM 1173 N N . GLY A 1 153 ? -43.356 -11.698 0.376 1.00 31.20 153 GLY A N 1
ATOM 1174 C CA . GLY A 1 153 ? -42.351 -12.626 -0.138 1.00 31.20 153 GLY A CA 1
ATOM 1175 C C . GLY A 1 153 ? -42.022 -13.683 0.902 1.00 31.20 153 GLY A C 1
ATOM 1176 O O . GLY A 1 153 ? -41.471 -13.369 1.951 1.00 31.20 153 GLY A O 1
ATOM 1177 N N . LYS A 1 154 ? -42.450 -14.916 0.639 1.00 37.53 154 LYS A N 1
ATOM 1178 C CA . LYS A 1 154 ? -42.245 -16.081 1.499 1.00 37.53 154 LYS A CA 1
ATOM 1179 C C . LYS A 1 154 ? -40.754 -16.439 1.578 1.00 37.53 154 LYS A C 1
ATOM 1181 O O . LYS A 1 154 ? -40.058 -16.333 0.580 1.00 37.53 154 LYS A O 1
ATOM 1186 N N . GLU A 1 155 ? -40.363 -16.898 2.767 1.00 44.56 155 GLU A N 1
ATOM 1187 C CA . GLU A 1 155 ? -39.137 -17.630 3.117 1.00 44.56 155 GLU A CA 1
ATOM 1188 C C . GLU A 1 155 ? -37.778 -16.972 2.831 1.00 44.56 155 GLU A C 1
ATOM 1190 O O . GLU A 1 155 ? -37.277 -16.971 1.716 1.00 44.56 155 GLU A O 1
ATOM 1195 N N . ALA A 1 156 ? -37.129 -16.525 3.910 1.00 39.34 156 ALA A N 1
ATOM 1196 C CA . ALA A 1 156 ? -35.705 -16.763 4.164 1.00 39.34 156 ALA A CA 1
ATOM 1197 C C . ALA A 1 156 ? -35.401 -16.360 5.613 1.00 39.34 156 ALA A C 1
ATOM 1199 O O . ALA A 1 156 ? -35.056 -15.218 5.917 1.00 39.34 156 ALA A O 1
ATOM 1200 N N . VAL A 1 157 ? -35.569 -17.309 6.531 1.00 47.62 157 VAL A N 1
ATOM 1201 C CA . VAL A 1 157 ? -35.110 -17.179 7.917 1.00 47.62 157 VAL A CA 1
ATOM 1202 C C . VAL A 1 157 ? -33.637 -17.590 7.955 1.00 47.62 157 VAL A C 1
ATOM 1204 O O . VAL A 1 157 ? -33.313 -18.683 8.393 1.00 47.62 157 VAL A O 1
ATOM 1207 N N . ALA A 1 158 ? -32.745 -16.750 7.430 1.00 48.03 158 ALA A N 1
ATOM 1208 C CA . ALA A 1 158 ? -31.302 -16.849 7.659 1.00 48.03 158 ALA A CA 1
ATOM 1209 C C . ALA A 1 158 ? -30.617 -15.564 7.177 1.00 48.03 158 ALA A C 1
ATOM 1211 O O . ALA A 1 158 ? -30.495 -15.334 5.979 1.00 48.03 158 ALA A O 1
ATOM 1212 N N . GLY A 1 159 ? -30.172 -14.720 8.107 1.00 41.09 159 GLY A N 1
ATOM 1213 C CA . GLY A 1 159 ? -29.352 -13.555 7.773 1.00 41.09 159 GLY A CA 1
ATOM 1214 C C . GLY A 1 159 ? -29.584 -12.395 8.723 1.00 41.09 159 GLY A C 1
ATOM 1215 O O . GLY A 1 159 ? -30.384 -11.504 8.449 1.00 41.09 159 GLY A O 1
ATOM 1216 N N . GLY A 1 160 ? -28.892 -12.421 9.863 1.00 44.47 160 GLY A N 1
ATOM 1217 C CA . GLY A 1 160 ? -28.778 -11.262 10.740 1.00 44.47 160 GLY A CA 1
ATOM 1218 C C . GLY A 1 160 ? -28.094 -10.083 10.039 1.00 44.47 160 GLY A C 1
ATOM 1219 O O . GLY A 1 160 ? -27.559 -10.206 8.941 1.00 44.47 160 GLY A O 1
ATOM 1220 N N . LEU A 1 161 ? -28.085 -8.940 10.723 1.00 49.41 161 LEU A N 1
ATOM 1221 C CA . LEU A 1 161 ? -27.635 -7.599 10.307 1.00 49.41 161 LEU A CA 1
ATOM 1222 C C . LEU A 1 161 ? -26.168 -7.484 9.795 1.00 49.41 161 LEU A C 1
ATOM 1224 O O . LEU A 1 161 ? -25.676 -6.380 9.602 1.00 49.41 161 LEU A O 1
ATOM 1228 N N . PHE A 1 162 ? -25.480 -8.606 9.561 1.00 43.00 162 PHE A N 1
ATOM 1229 C CA . PHE A 1 162 ? -24.102 -8.732 9.069 1.00 43.00 162 PHE A CA 1
ATOM 1230 C C . PHE A 1 162 ? -23.949 -9.714 7.893 1.00 43.00 162 PHE A C 1
ATOM 1232 O O . PHE A 1 162 ? -22.859 -10.221 7.640 1.00 43.00 162 PHE A O 1
ATOM 1239 N N . SER A 1 163 ? -25.009 -9.992 7.136 1.00 56.56 163 SER A N 1
ATOM 1240 C CA . SER A 1 163 ? -24.844 -10.677 5.853 1.00 56.56 163 SER A CA 1
ATOM 1241 C C . SER A 1 163 ? -24.466 -9.658 4.779 1.00 56.56 163 SER A C 1
ATOM 1243 O O . SER A 1 163 ? -25.326 -8.945 4.261 1.00 56.56 163 SER A O 1
ATOM 1245 N N . ILE A 1 164 ? -23.171 -9.592 4.446 1.00 51.78 164 ILE A N 1
ATOM 1246 C CA . ILE A 1 164 ? -22.708 -9.055 3.162 1.00 51.78 164 ILE A CA 1
ATOM 1247 C C . ILE A 1 164 ? -23.399 -9.893 2.087 1.00 51.78 164 ILE A C 1
ATOM 1249 O O . ILE A 1 164 ? -23.040 -11.041 1.837 1.00 51.78 164 ILE A O 1
ATOM 1253 N N . ARG A 1 165 ? -24.475 -9.347 1.529 1.00 61.31 165 ARG A N 1
ATOM 1254 C CA . ARG A 1 165 ? -25.209 -9.955 0.430 1.00 61.31 165 ARG A CA 1
ATOM 1255 C C . ARG A 1 165 ? -24.482 -9.553 -0.837 1.00 61.31 165 ARG A C 1
ATOM 1257 O O . ARG A 1 165 ? -24.780 -8.504 -1.397 1.00 61.31 165 ARG A O 1
ATOM 1264 N N . ASP A 1 166 ? -23.471 -10.332 -1.199 1.00 63.16 166 ASP A N 1
ATOM 1265 C CA . ASP A 1 166 ? -22.704 -10.097 -2.413 1.00 63.16 166 ASP A CA 1
ATOM 1266 C C . ASP A 1 166 ? -23.560 -10.520 -3.620 1.00 63.16 166 ASP A C 1
ATOM 1268 O O . ASP A 1 166 ? -23.866 -11.710 -3.764 1.00 63.16 166 ASP A O 1
ATOM 1272 N N . PRO A 1 167 ? -24.043 -9.578 -4.452 1.00 65.00 167 PRO A N 1
ATOM 1273 C CA . PRO A 1 167 ? -24.935 -9.904 -5.561 1.00 65.00 167 PRO A CA 1
ATOM 1274 C C . PRO A 1 167 ? -24.262 -10.800 -6.612 1.00 65.00 167 PRO A C 1
ATOM 1276 O O . PRO A 1 167 ? -24.967 -11.559 -7.274 1.00 65.00 167 PRO A O 1
ATOM 1279 N N . GLU A 1 168 ? -22.925 -10.783 -6.719 1.00 64.56 168 GLU A N 1
ATOM 1280 C CA . GLU A 1 168 ? -22.181 -11.705 -7.592 1.00 64.56 168 GLU A CA 1
ATOM 1281 C C . GLU A 1 168 ? -22.329 -13.170 -7.157 1.00 64.56 168 GLU A C 1
ATOM 1283 O O . GLU A 1 168 ? -22.462 -14.053 -8.004 1.00 64.56 168 GLU A O 1
ATOM 1288 N N . PHE A 1 169 ? -22.378 -13.447 -5.850 1.00 64.75 169 PHE A N 1
ATOM 1289 C CA . PHE A 1 169 ? -22.463 -14.820 -5.349 1.00 64.75 169 PHE A CA 1
ATOM 1290 C C . PHE A 1 169 ? -23.845 -15.442 -5.598 1.00 64.75 169 PHE A C 1
ATOM 1292 O O . PHE A 1 169 ? -23.949 -16.588 -6.036 1.00 64.75 169 PHE A O 1
ATOM 1299 N N . GLU A 1 170 ? -24.924 -14.678 -5.382 1.00 65.44 170 GLU A N 1
ATOM 1300 C CA . GLU A 1 170 ? -26.281 -15.137 -5.723 1.00 65.44 170 GLU A CA 1
ATOM 1301 C C . GLU A 1 170 ? -26.456 -15.332 -7.238 1.00 65.44 170 GLU A C 1
ATOM 1303 O O . GLU A 1 170 ? -27.202 -16.217 -7.663 1.00 65.44 170 GLU A O 1
ATOM 1308 N N . GLN A 1 171 ? -25.779 -14.524 -8.059 1.00 65.38 171 GLN A N 1
ATOM 1309 C CA . GLN A 1 171 ? -25.834 -14.638 -9.514 1.00 65.38 171 GLN A CA 1
ATOM 1310 C C . GLN A 1 171 ? -25.074 -15.871 -10.019 1.00 65.38 171 GLN A C 1
ATOM 1312 O O . GLN A 1 171 ? -25.623 -16.613 -10.833 1.00 65.38 171 GLN A O 1
ATOM 1317 N N . GLY A 1 172 ? -23.895 -16.159 -9.459 1.00 62.44 172 GLY A N 1
ATOM 1318 C CA . GLY A 1 172 ? -23.141 -17.382 -9.754 1.00 62.44 172 GLY A CA 1
ATOM 1319 C C . GLY A 1 172 ? -23.885 -18.661 -9.354 1.00 62.44 172 GLY A C 1
ATOM 1320 O O . GLY A 1 172 ? -23.822 -19.663 -10.066 1.00 62.44 172 GLY A O 1
ATOM 1321 N N . LEU A 1 173 ? -24.668 -18.625 -8.266 1.00 63.09 173 LEU A N 1
ATOM 1322 C CA . LEU A 1 173 ? -25.525 -19.750 -7.868 1.00 63.09 173 LEU A CA 1
ATOM 1323 C C . LEU A 1 173 ? -26.678 -19.988 -8.854 1.00 63.09 173 LEU A C 1
ATOM 1325 O O . LEU A 1 173 ? -27.019 -21.136 -9.135 1.00 63.09 173 LEU A O 1
ATOM 1329 N N . LYS A 1 174 ? -27.279 -18.916 -9.385 1.00 63.59 174 LYS A N 1
ATOM 1330 C CA . LYS A 1 174 ? -28.341 -19.015 -10.399 1.00 63.59 174 LYS A CA 1
ATOM 1331 C C . LYS A 1 174 ? -27.801 -19.508 -11.736 1.00 63.59 174 LYS A C 1
ATOM 1333 O O . LYS A 1 174 ? -28.397 -20.413 -12.308 1.00 63.59 174 LYS A O 1
ATOM 1338 N N . GLU A 1 175 ? -26.659 -18.987 -12.186 1.00 60.41 175 GLU A N 1
ATOM 1339 C CA . GLU A 1 175 ? -25.984 -19.500 -13.384 1.00 60.41 175 GLU A CA 1
ATOM 1340 C C . GLU A 1 175 ? -25.543 -20.956 -13.203 1.00 60.41 175 GLU A C 1
ATOM 1342 O O . GLU A 1 175 ? -25.670 -21.736 -14.140 1.00 60.41 175 GLU A O 1
ATOM 1347 N N . SER A 1 176 ? -25.091 -21.364 -12.012 1.00 58.97 176 SER A N 1
ATOM 1348 C CA . SER A 1 176 ? -24.794 -22.776 -11.729 1.00 58.97 176 SER A CA 1
ATOM 1349 C C . SER A 1 176 ? -26.038 -23.653 -11.797 1.00 58.97 176 SER A C 1
ATOM 1351 O O . SER A 1 176 ? -25.984 -24.721 -12.388 1.00 58.97 176 SER A O 1
ATOM 1353 N N . ALA A 1 177 ? -27.167 -23.224 -11.227 1.00 61.81 177 ALA A N 1
ATOM 1354 C CA . ALA A 1 177 ? -28.406 -24.002 -11.270 1.00 61.81 177 ALA A CA 1
ATOM 1355 C C . ALA A 1 177 ? -28.977 -24.126 -12.694 1.00 61.81 177 ALA A C 1
ATOM 1357 O O . ALA A 1 177 ? -29.551 -25.157 -13.034 1.00 61.81 177 ALA A O 1
ATOM 1358 N N . GLU A 1 178 ? -28.806 -23.095 -13.524 1.00 58.91 178 GLU A N 1
ATOM 1359 C CA . GLU A 1 178 ? -29.268 -23.081 -14.915 1.00 58.91 178 GLU A CA 1
ATOM 1360 C C . GLU A 1 178 ? -28.326 -23.860 -15.851 1.00 58.91 178 GLU A C 1
ATOM 1362 O O . GLU A 1 178 ? -28.794 -24.529 -16.766 1.00 58.91 178 GLU A O 1
ATOM 1367 N N . ASN A 1 179 ? -27.014 -23.852 -15.583 1.00 57.03 179 ASN A N 1
ATOM 1368 C CA . ASN A 1 179 ? -26.013 -24.578 -16.375 1.00 57.03 179 ASN A CA 1
ATOM 1369 C C . ASN A 1 179 ? -25.650 -25.964 -15.802 1.00 57.03 179 ASN A C 1
ATOM 1371 O O . ASN A 1 179 ? -24.864 -26.679 -16.415 1.00 57.03 179 ASN A O 1
ATOM 1375 N N . ALA A 1 180 ? -26.209 -26.393 -14.664 1.00 55.53 180 ALA A N 1
ATOM 1376 C CA . ALA A 1 180 ? -25.937 -27.713 -14.075 1.00 55.53 180 ALA A CA 1
ATOM 1377 C C . ALA A 1 180 ? -26.384 -28.885 -14.970 1.00 55.53 180 ALA A C 1
ATOM 1379 O O . ALA A 1 180 ? -25.923 -30.010 -14.784 1.00 55.53 180 ALA A O 1
ATOM 1380 N N . SER A 1 181 ? -27.275 -28.640 -15.937 1.00 54.59 181 SER A N 1
ATOM 1381 C CA . SER A 1 181 ? -27.647 -29.625 -16.958 1.00 54.59 181 SER A CA 1
ATOM 1382 C C . SER A 1 181 ? -26.702 -29.659 -18.163 1.00 54.59 181 SER A C 1
ATOM 1384 O O . SER A 1 181 ? -26.780 -30.602 -18.950 1.00 54.59 181 SER A O 1
ATOM 1386 N N . ASP A 1 182 ? -25.819 -28.668 -18.322 1.00 60.72 182 ASP A N 1
ATOM 1387 C CA . ASP A 1 182 ? -24.827 -28.651 -19.396 1.00 60.72 182 ASP A CA 1
ATOM 1388 C C . ASP A 1 182 ? -23.659 -29.563 -19.004 1.00 60.72 182 ASP A C 1
ATOM 1390 O O . ASP A 1 182 ? -22.727 -29.177 -18.297 1.00 60.72 182 ASP A O 1
ATOM 1394 N N . SER A 1 183 ? -23.721 -30.811 -19.474 1.00 62.16 183 SER A N 1
ATOM 1395 C CA . SER A 1 183 ? -22.591 -31.736 -19.437 1.00 62.16 183 SER A CA 1
ATOM 1396 C C . SER A 1 183 ? -21.385 -31.073 -20.109 1.00 62.16 183 SER A C 1
ATOM 1398 O O . SER A 1 183 ? -21.418 -30.721 -21.288 1.00 62.16 183 SER A O 1
ATOM 1400 N N . TRP A 1 184 ? -20.341 -30.832 -19.319 1.00 65.69 184 TRP A N 1
ATOM 1401 C CA . TRP A 1 184 ? -19.127 -30.155 -19.757 1.00 65.69 184 TRP A CA 1
ATOM 1402 C C . TRP A 1 184 ? -18.385 -30.989 -20.816 1.00 65.69 184 TRP A C 1
ATOM 1404 O O . TRP A 1 184 ? -17.854 -32.048 -20.506 1.00 65.69 184 TRP A O 1
ATOM 1414 N N . ASP A 1 185 ? -18.329 -30.485 -22.052 1.00 71.31 185 ASP A N 1
ATOM 1415 C CA . ASP A 1 185 ? -17.642 -31.084 -23.219 1.00 71.31 185 ASP A CA 1
ATOM 1416 C C . ASP A 1 185 ? -16.225 -30.493 -23.431 1.00 71.31 185 ASP A C 1
ATOM 1418 O O . ASP A 1 185 ? -15.722 -30.367 -24.548 1.00 71.31 185 ASP A O 1
ATOM 1422 N N . GLY A 1 186 ? -15.601 -29.993 -22.359 1.00 68.19 186 GLY A N 1
ATOM 1423 C CA . GLY A 1 186 ? -14.277 -29.365 -22.399 1.00 68.19 186 GLY A CA 1
ATOM 1424 C C . GLY A 1 186 ? -13.155 -30.276 -21.881 1.00 68.19 186 GLY A C 1
ATOM 1425 O O . GLY A 1 186 ? -13.434 -31.333 -21.323 1.00 68.19 186 GLY A O 1
ATOM 1426 N N . PRO A 1 187 ? -11.881 -29.866 -22.035 1.00 71.81 187 PRO A N 1
ATOM 1427 C CA . PRO A 1 187 ? -10.728 -30.609 -21.519 1.00 71.81 187 PRO A CA 1
ATOM 1428 C C . PRO A 1 187 ? -10.873 -30.956 -20.028 1.00 71.81 187 PRO A C 1
ATOM 1430 O O . PRO A 1 187 ? -11.315 -30.111 -19.245 1.00 71.81 187 PRO A O 1
ATOM 1433 N N . GLU A 1 188 ? -10.482 -32.177 -19.645 1.00 69.75 188 GLU A N 1
ATOM 1434 C CA . GLU A 1 188 ? -10.596 -32.677 -18.262 1.00 69.75 188 GLU A CA 1
ATOM 1435 C C . GLU A 1 188 ? -9.663 -31.954 -17.275 1.00 69.75 188 GLU A C 1
ATOM 1437 O O . GLU A 1 188 ? -9.939 -31.937 -16.081 1.00 69.75 188 GLU A O 1
ATOM 1442 N N . ASP A 1 189 ? -8.620 -31.278 -17.766 1.00 75.56 189 ASP A N 1
ATOM 1443 C CA . ASP A 1 189 ? -7.627 -30.576 -16.936 1.00 75.56 189 ASP A CA 1
ATOM 1444 C C . ASP A 1 189 ? -8.158 -29.278 -16.288 1.00 75.56 189 ASP A C 1
ATOM 1446 O O . ASP A 1 189 ? -7.436 -28.598 -15.562 1.00 75.56 189 ASP A O 1
ATOM 1450 N N . ILE A 1 190 ? -9.408 -28.895 -16.571 1.00 68.88 190 ILE A N 1
ATOM 1451 C CA . ILE A 1 190 ? -10.003 -27.626 -16.136 1.00 68.88 190 ILE A CA 1
ATOM 1452 C C . ILE A 1 190 ? -10.897 -27.879 -14.917 1.00 68.88 190 ILE A C 1
ATOM 1454 O O . ILE A 1 190 ? -12.117 -28.081 -15.024 1.00 68.88 190 ILE A O 1
ATOM 1458 N N . GLU A 1 191 ? -10.273 -27.879 -13.742 1.00 66.31 191 GLU A N 1
ATOM 1459 C CA . GLU A 1 191 ? -10.948 -28.141 -12.464 1.00 66.31 191 GLU A CA 1
ATOM 1460 C C . GLU A 1 191 ? -11.762 -26.945 -11.958 1.00 66.31 191 GLU A C 1
ATOM 1462 O O . GLU A 1 191 ? -12.788 -27.142 -11.310 1.00 66.31 191 GLU A O 1
ATOM 1467 N N . THR A 1 192 ? -11.350 -25.709 -12.260 1.00 78.88 192 THR A N 1
ATOM 1468 C CA . THR A 1 192 ? -11.946 -24.516 -11.637 1.00 78.88 192 THR A CA 1
ATOM 1469 C C . THR A 1 192 ? -13.010 -23.865 -12.525 1.00 78.88 192 THR A C 1
ATOM 1471 O O . THR A 1 192 ? -12.772 -23.583 -13.700 1.00 78.88 192 THR A O 1
ATOM 1474 N N . ASP A 1 193 ? -14.169 -23.520 -11.953 1.00 75.56 193 ASP A N 1
ATOM 1475 C CA . ASP A 1 193 ? -15.288 -22.885 -12.677 1.00 75.56 193 ASP A CA 1
ATOM 1476 C C . ASP A 1 193 ? -14.904 -21.562 -13.363 1.00 75.56 193 ASP A C 1
ATOM 1478 O O . ASP A 1 193 ? -15.366 -21.261 -14.467 1.00 75.56 193 ASP A O 1
ATOM 1482 N N . ALA A 1 194 ? -13.991 -20.797 -12.755 1.00 78.81 194 ALA A N 1
ATOM 1483 C CA . ALA A 1 194 ? -13.450 -19.571 -13.338 1.00 78.81 194 ALA A CA 1
ATOM 1484 C C . ALA A 1 194 ? -12.707 -19.828 -14.664 1.00 78.81 194 ALA A C 1
ATOM 1486 O O . ALA A 1 194 ? -12.820 -19.046 -15.611 1.00 78.81 194 ALA A O 1
ATOM 1487 N N . GLU A 1 195 ? -11.980 -20.942 -14.761 1.00 74.69 195 GLU A N 1
ATOM 1488 C CA . GLU A 1 195 ? -11.240 -21.321 -15.966 1.00 74.69 195 GLU A CA 1
ATOM 1489 C C . GLU A 1 195 ? -12.184 -21.833 -17.057 1.00 74.69 195 GLU A C 1
ATOM 1491 O O . GLU A 1 195 ? -12.019 -21.492 -18.231 1.00 74.69 195 GLU A O 1
ATOM 1496 N N . ARG A 1 196 ? -13.238 -22.566 -16.673 1.00 80.38 196 ARG A N 1
ATOM 1497 C CA . ARG A 1 196 ? -14.299 -23.015 -17.590 1.00 80.38 196 ARG A CA 1
ATOM 1498 C C . ARG A 1 196 ? -15.025 -21.835 -18.233 1.00 80.38 196 ARG A C 1
ATOM 1500 O O . ARG A 1 196 ? -15.219 -21.815 -19.453 1.00 80.38 196 ARG A O 1
ATOM 1507 N N . ALA A 1 197 ? -15.378 -20.826 -17.434 1.00 80.88 197 ALA A N 1
ATOM 1508 C CA . ALA A 1 197 ? -16.013 -19.599 -17.912 1.00 80.88 197 ALA A CA 1
ATOM 1509 C C . ALA A 1 197 ? -15.103 -18.825 -18.881 1.00 80.88 197 ALA A C 1
ATOM 1511 O O . ALA A 1 197 ? -15.546 -18.396 -19.953 1.00 80.88 197 ALA A O 1
ATOM 1512 N N . LEU A 1 198 ? -13.813 -18.709 -18.552 1.00 80.56 198 LEU A N 1
ATOM 1513 C CA . LEU A 1 198 ? -12.822 -18.040 -19.395 1.00 80.56 198 LEU A CA 1
ATOM 1514 C C . LEU A 1 198 ? -12.604 -18.784 -20.720 1.00 80.56 198 LEU A C 1
ATOM 1516 O O . LEU A 1 198 ? -12.558 -18.156 -21.780 1.00 80.56 198 LEU A O 1
ATOM 1520 N N . TYR A 1 199 ? -12.558 -20.117 -20.685 1.00 81.19 199 TYR A N 1
ATOM 1521 C CA . TYR A 1 199 ? -12.451 -20.957 -21.876 1.00 81.19 199 TYR A CA 1
ATOM 1522 C C . TYR A 1 199 ? -13.671 -20.804 -22.797 1.00 81.19 199 TYR A C 1
ATOM 1524 O O . TYR A 1 199 ? -13.520 -20.583 -24.003 1.00 81.19 199 TYR A O 1
ATOM 1532 N N . LYS A 1 200 ? -14.890 -20.834 -22.236 1.00 82.31 200 LYS A N 1
ATOM 1533 C CA . LYS A 1 200 ? -16.139 -20.620 -22.992 1.00 82.31 200 LYS A CA 1
ATOM 1534 C C . LYS A 1 200 ? -16.165 -19.230 -23.636 1.00 82.31 200 LYS A C 1
ATOM 1536 O O . LYS A 1 200 ? -16.539 -19.105 -24.803 1.00 82.31 200 LYS A O 1
ATOM 1541 N N . ALA A 1 201 ? -15.711 -18.199 -22.920 1.00 83.12 201 ALA A N 1
ATOM 1542 C CA . ALA A 1 201 ? -15.610 -16.837 -23.443 1.00 83.12 201 ALA A CA 1
ATOM 1543 C C . ALA A 1 201 ? -14.588 -16.717 -24.588 1.00 83.12 201 ALA A C 1
ATOM 1545 O O . ALA A 1 201 ? -14.863 -16.054 -25.592 1.00 83.12 201 ALA A O 1
ATOM 1546 N N . LEU A 1 202 ? -13.437 -17.389 -24.481 1.00 82.31 202 LEU A N 1
ATOM 1547 C CA . LEU A 1 202 ? -12.412 -17.383 -25.526 1.00 82.31 202 LEU A CA 1
ATOM 1548 C C . LEU A 1 202 ? -12.895 -18.098 -26.796 1.00 82.31 202 LEU A C 1
ATOM 1550 O O . LEU A 1 202 ? -12.741 -17.564 -27.897 1.00 82.31 202 LEU A O 1
ATOM 1554 N N . LYS A 1 203 ? -13.537 -19.265 -26.638 1.00 83.81 203 LYS A N 1
ATOM 1555 C CA . LYS A 1 203 ? -14.109 -20.059 -27.738 1.00 83.81 203 LYS A CA 1
ATOM 1556 C C . LYS A 1 203 ? -15.236 -19.311 -28.452 1.00 83.81 203 LYS A C 1
ATOM 1558 O O . LYS A 1 203 ? -15.271 -19.279 -29.677 1.00 83.81 203 LYS A O 1
ATOM 1563 N N . LYS A 1 204 ? -16.118 -18.635 -27.704 1.00 83.06 204 LYS A N 1
ATOM 1564 C CA . LYS A 1 204 ? -17.195 -17.804 -28.275 1.00 83.06 204 LYS A CA 1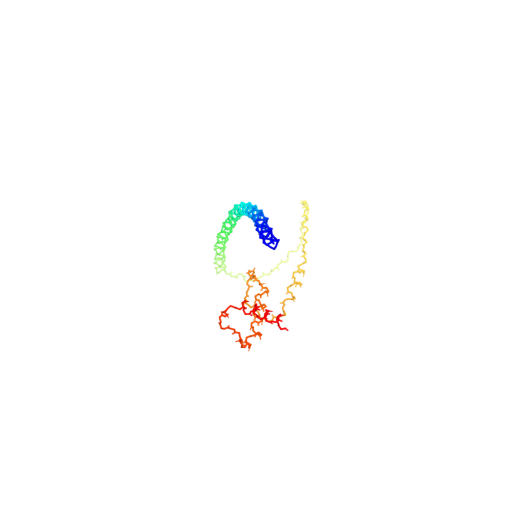
ATOM 1565 C C . LYS A 1 204 ? -16.672 -16.618 -29.093 1.00 83.06 204 LYS A C 1
ATOM 1567 O O . LYS A 1 204 ? -17.386 -16.136 -29.956 1.00 83.06 204 LYS A O 1
ATOM 1572 N N . ARG A 1 205 ? -15.464 -16.123 -28.808 1.00 76.62 205 ARG A N 1
ATOM 1573 C CA . ARG A 1 205 ? -14.831 -15.037 -29.573 1.00 76.62 205 ARG A CA 1
ATOM 1574 C C . ARG A 1 205 ? -14.136 -15.528 -30.847 1.00 76.62 205 ARG A C 1
ATOM 1576 O O . ARG A 1 205 ? -13.881 -14.725 -31.739 1.00 76.62 205 ARG A O 1
ATOM 1583 N N . THR A 1 206 ? -13.736 -16.797 -30.880 1.00 77.50 206 THR A N 1
ATOM 1584 C CA . THR A 1 206 ? -12.996 -17.383 -32.008 1.00 77.50 206 THR A CA 1
ATOM 1585 C C . THR A 1 206 ? -13.898 -18.023 -33.061 1.00 77.50 206 THR A C 1
ATOM 1587 O O . THR A 1 206 ? -13.452 -18.151 -34.198 1.00 77.50 206 THR A O 1
ATOM 1590 N N . ASN A 1 207 ? -15.140 -18.366 -32.708 1.00 57.84 207 ASN A N 1
ATOM 1591 C CA . ASN A 1 207 ? -16.233 -18.623 -33.656 1.00 57.84 207 ASN A CA 1
ATOM 1592 C C . ASN A 1 207 ? -16.998 -17.338 -33.980 1.00 57.84 207 ASN A C 1
ATOM 1594 O O . ASN A 1 207 ? -17.524 -17.255 -35.109 1.00 57.84 207 ASN A O 1
#